Protein AF-A0A944V2C2-F1 (afdb_monomer_lite)

Structure (mmCIF, N/CA/C/O backbone):
data_AF-A0A944V2C2-F1
#
_entry.id   AF-A0A944V2C2-F1
#
loop_
_atom_site.group_PDB
_atom_site.id
_atom_site.type_symbol
_atom_site.label_atom_id
_atom_site.label_alt_id
_atom_site.label_comp_id
_atom_site.label_asym_id
_atom_site.label_entity_id
_atom_site.label_seq_id
_atom_site.pdbx_PDB_ins_code
_atom_site.Cartn_x
_atom_site.Cartn_y
_atom_site.Cartn_z
_atom_site.occupancy
_atom_site.B_iso_or_equiv
_atom_site.auth_seq_id
_atom_site.auth_comp_id
_atom_site.auth_asym_id
_atom_site.auth_atom_id
_atom_site.pdbx_PDB_model_num
ATOM 1 N N . GLY A 1 1 ? 1.938 9.849 -9.630 1.00 78.12 1 GLY A N 1
ATOM 2 C CA . GLY A 1 1 ? 2.848 9.433 -8.548 1.00 78.12 1 GLY A CA 1
ATOM 3 C C . GLY A 1 1 ? 3.472 10.679 -7.977 1.00 78.12 1 GLY A C 1
ATOM 4 O O . GLY A 1 1 ? 3.618 11.640 -8.722 1.00 78.12 1 GLY A O 1
ATOM 5 N N . ASP A 1 2 ? 3.796 10.676 -6.694 1.00 79.25 2 ASP A N 1
ATOM 6 C CA . ASP A 1 2 ? 4.456 11.793 -6.013 1.00 79.25 2 ASP A CA 1
ATOM 7 C C . ASP A 1 2 ? 5.978 11.556 -5.956 1.00 79.25 2 ASP A C 1
ATOM 9 O O . ASP A 1 2 ? 6.401 10.411 -5.784 1.00 79.25 2 ASP A O 1
ATOM 13 N N . PRO A 1 3 ? 6.829 12.585 -6.099 1.00 75.31 3 PRO A N 1
ATOM 14 C CA . PRO A 1 3 ? 8.281 12.406 -6.096 1.00 75.31 3 PRO A CA 1
ATOM 15 C C . PRO A 1 3 ? 8.886 11.993 -4.740 1.00 75.31 3 PRO A C 1
ATOM 17 O O . PRO A 1 3 ? 10.054 11.595 -4.706 1.00 75.31 3 PRO A O 1
ATOM 20 N N . VAL A 1 4 ? 8.155 12.080 -3.620 1.00 79.81 4 VAL A N 1
ATOM 21 C CA . VAL A 1 4 ? 8.724 11.898 -2.272 1.00 79.81 4 VAL A CA 1
ATOM 22 C C . VAL A 1 4 ? 8.067 10.758 -1.498 1.00 79.81 4 VAL A C 1
ATOM 24 O O . VAL A 1 4 ? 8.715 9.728 -1.299 1.00 79.81 4 VAL A O 1
ATOM 27 N N . PHE A 1 5 ? 6.821 10.927 -1.044 1.00 83.31 5 PHE A N 1
ATOM 28 C CA . PHE A 1 5 ? 6.187 9.995 -0.094 1.00 83.31 5 PHE A CA 1
ATOM 29 C C . PHE A 1 5 ? 5.203 9.025 -0.747 1.00 83.31 5 PHE A C 1
ATOM 31 O O . PHE A 1 5 ? 5.065 7.899 -0.281 1.00 83.31 5 PHE A O 1
ATOM 38 N N . GLU A 1 6 ? 4.599 9.420 -1.866 1.00 88.94 6 GLU A N 1
ATOM 39 C CA . GLU A 1 6 ? 3.584 8.637 -2.583 1.00 88.94 6 GLU A CA 1
ATOM 40 C C . GLU A 1 6 ? 4.0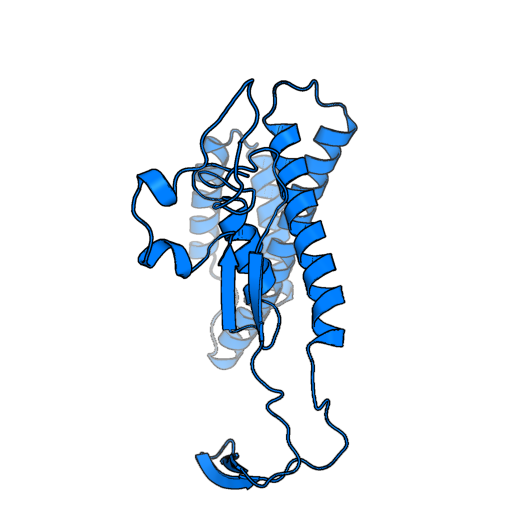79 8.246 -3.987 1.00 88.94 6 GLU A C 1
ATOM 42 O O . GLU A 1 6 ? 3.376 8.367 -5.001 1.00 88.94 6 GLU A O 1
ATOM 47 N N . LYS A 1 7 ? 5.339 7.790 -4.049 1.00 95.00 7 LYS A N 1
ATOM 48 C CA . LYS A 1 7 ? 5.960 7.290 -5.281 1.00 95.00 7 LYS A CA 1
ATOM 49 C C . LYS A 1 7 ? 5.147 6.133 -5.855 1.00 95.00 7 LYS A C 1
ATOM 51 O O . LYS A 1 7 ? 4.697 5.244 -5.130 1.00 95.00 7 LYS A O 1
ATOM 56 N N . LEU A 1 8 ? 4.951 6.139 -7.172 1.00 96.38 8 LEU A N 1
ATOM 57 C CA . LEU A 1 8 ? 4.074 5.184 -7.847 1.00 96.38 8 LEU A CA 1
ATOM 58 C C . LEU A 1 8 ? 4.551 3.733 -7.679 1.00 96.38 8 LEU A C 1
ATOM 60 O O . LEU A 1 8 ? 3.760 2.860 -7.333 1.00 96.38 8 LEU A O 1
ATOM 64 N N . ASP A 1 9 ? 5.838 3.484 -7.890 1.00 96.44 9 ASP A N 1
ATOM 65 C CA . ASP A 1 9 ? 6.495 2.194 -7.667 1.00 96.44 9 ASP A CA 1
ATOM 66 C C . ASP A 1 9 ? 6.426 1.755 -6.196 1.00 96.44 9 ASP A C 1
ATOM 68 O O . ASP A 1 9 ? 6.116 0.598 -5.918 1.00 96.44 9 ASP A O 1
ATOM 72 N N . ALA A 1 10 ? 6.601 2.668 -5.237 1.00 96.75 10 ALA A N 1
ATOM 73 C CA . ALA A 1 10 ? 6.436 2.361 -3.815 1.00 96.75 10 ALA A CA 1
ATOM 74 C C . ALA A 1 10 ? 5.001 1.916 -3.478 1.00 96.75 10 ALA A C 1
ATOM 76 O O . ALA A 1 10 ? 4.799 0.915 -2.783 1.00 96.75 10 ALA A O 1
ATOM 77 N N . ASN A 1 11 ? 3.995 2.607 -4.014 1.00 97.25 11 ASN A N 1
ATOM 78 C CA . ASN A 1 11 ? 2.591 2.266 -3.798 1.00 97.25 11 ASN A CA 1
ATOM 79 C C . ASN A 1 11 ? 2.180 0.969 -4.501 1.00 97.25 11 ASN A C 1
ATOM 81 O O . ASN A 1 11 ? 1.489 0.136 -3.905 1.00 97.25 11 ASN A O 1
ATOM 85 N N . LEU A 1 12 ? 2.672 0.731 -5.720 1.00 97.88 12 LEU A N 1
ATOM 86 C CA . LEU A 1 12 ? 2.521 -0.552 -6.408 1.00 97.88 12 LEU A CA 1
ATOM 87 C C . LEU A 1 12 ? 3.188 -1.683 -5.613 1.00 97.88 12 LEU A C 1
ATOM 89 O O . LEU A 1 12 ? 2.580 -2.737 -5.418 1.00 97.88 12 LEU A O 1
ATOM 93 N N . ALA A 1 13 ? 4.393 -1.460 -5.086 1.00 97.81 13 ALA A N 1
ATOM 94 C CA . ALA A 1 13 ? 5.109 -2.435 -4.272 1.00 97.81 13 ALA A CA 1
ATOM 95 C C . ALA A 1 13 ? 4.344 -2.780 -2.996 1.00 97.81 13 ALA A C 1
ATOM 97 O O . ALA A 1 13 ? 4.135 -3.960 -2.715 1.00 97.81 13 ALA A O 1
ATOM 98 N N . LYS A 1 14 ? 3.864 -1.774 -2.260 1.00 97.62 14 LYS A N 1
ATOM 99 C CA . LYS A 1 14 ? 3.020 -1.954 -1.071 1.00 97.62 14 LYS A CA 1
ATOM 100 C C . LYS A 1 14 ? 1.782 -2.787 -1.394 1.00 97.62 14 LYS A C 1
ATOM 102 O O . LYS A 1 14 ? 1.504 -3.765 -0.699 1.00 97.62 14 LYS A O 1
ATOM 107 N N . ALA A 1 15 ? 1.065 -2.431 -2.458 1.00 97.94 15 ALA A N 1
ATOM 108 C CA . ALA A 1 15 ? -0.148 -3.123 -2.869 1.00 97.94 15 ALA A CA 1
ATOM 109 C C . ALA A 1 15 ? 0.124 -4.594 -3.220 1.00 97.94 15 ALA A C 1
ATOM 111 O O . ALA A 1 15 ? -0.571 -5.484 -2.732 1.00 97.94 15 ALA A O 1
ATOM 112 N N . ILE A 1 16 ? 1.172 -4.873 -3.994 1.00 98.31 16 ILE A N 1
ATOM 113 C CA . ILE A 1 16 ? 1.516 -6.232 -4.422 1.00 98.31 16 ILE A CA 1
ATOM 114 C C . ILE A 1 16 ? 2.098 -7.072 -3.279 1.00 98.31 16 ILE A C 1
ATOM 116 O O . ILE A 1 16 ? 1.669 -8.207 -3.089 1.00 98.31 16 ILE A O 1
ATOM 120 N N . ILE A 1 17 ? 3.019 -6.529 -2.477 1.00 97.88 17 ILE A N 1
ATOM 121 C CA . ILE A 1 17 ? 3.611 -7.234 -1.325 1.00 97.88 17 ILE A CA 1
ATOM 122 C C . ILE A 1 17 ? 2.552 -7.558 -0.265 1.00 97.88 17 ILE A C 1
ATOM 124 O O . ILE A 1 17 ? 2.673 -8.570 0.425 1.00 97.88 17 ILE A O 1
ATOM 128 N N . SER A 1 18 ? 1.502 -6.741 -0.140 1.00 97.69 18 SER A N 1
ATOM 129 C CA . SER A 1 18 ? 0.407 -7.014 0.798 1.00 97.69 18 SER A CA 1
ATOM 130 C C . SER A 1 18 ? -0.423 -8.256 0.443 1.00 97.69 18 SER A C 1
ATOM 132 O O . SER A 1 18 ? -1.120 -8.795 1.306 1.00 97.69 18 SER A O 1
ATOM 134 N N . ILE A 1 19 ? -0.344 -8.747 -0.800 1.00 97.38 19 ILE A N 1
ATOM 135 C CA . ILE A 1 19 ? -1.042 -9.963 -1.218 1.00 97.38 19 ILE A CA 1
ATOM 136 C C . ILE A 1 19 ? -0.413 -11.165 -0.512 1.00 97.38 19 ILE A C 1
ATOM 138 O O . ILE A 1 19 ? 0.800 -11.385 -0.545 1.00 97.38 19 ILE A O 1
ATOM 142 N N . GLY A 1 20 ? -1.261 -11.991 0.104 1.00 94.19 20 GLY A N 1
ATOM 143 C CA . GLY A 1 20 ? -0.826 -13.216 0.763 1.00 94.19 20 GLY A CA 1
ATOM 144 C C . GLY A 1 20 ? 0.076 -14.066 -0.141 1.00 94.19 20 GLY A C 1
ATOM 145 O O . GLY A 1 20 ? -0.193 -14.239 -1.325 1.00 94.19 20 GLY A O 1
ATOM 146 N N . ALA A 1 21 ? 1.142 -14.613 0.446 1.00 95.12 21 ALA A N 1
ATOM 147 C CA . ALA A 1 21 ? 2.183 -15.398 -0.224 1.00 95.12 21 ALA A CA 1
ATOM 148 C C . ALA A 1 21 ? 3.155 -14.632 -1.145 1.00 95.12 21 ALA A C 1
ATOM 150 O O . ALA A 1 21 ? 4.165 -15.226 -1.527 1.00 95.12 21 ALA A O 1
ATOM 151 N N . VAL A 1 22 ? 2.956 -13.343 -1.436 1.00 97.94 22 VAL A N 1
ATOM 152 C CA . VAL A 1 22 ? 3.981 -12.539 -2.125 1.00 97.94 22 VAL A CA 1
ATOM 153 C C . VAL A 1 22 ? 5.161 -12.273 -1.184 1.00 97.94 22 VAL A C 1
ATOM 155 O O . VAL A 1 22 ? 4.980 -12.014 0.007 1.00 97.94 22 VAL A O 1
ATOM 158 N N . LYS A 1 23 ? 6.390 -12.401 -1.695 1.00 97.56 23 LYS A N 1
ATOM 159 C CA . LYS A 1 23 ? 7.640 -12.276 -0.921 1.00 97.56 23 LYS A CA 1
ATOM 160 C C . LYS A 1 23 ? 8.634 -11.258 -1.479 1.00 97.56 23 LYS A C 1
ATOM 162 O O . LYS A 1 23 ? 9.597 -10.957 -0.784 1.00 97.56 23 LYS A O 1
ATOM 167 N N . GLY A 1 24 ? 8.401 -10.734 -2.676 1.00 97.75 24 GLY A N 1
ATOM 168 C CA . GLY A 1 24 ? 9.256 -9.727 -3.297 1.00 97.75 24 GLY A CA 1
ATOM 169 C C . GLY A 1 24 ? 8.619 -9.156 -4.556 1.00 97.75 24 GLY A C 1
ATOM 170 O O . GLY A 1 24 ? 7.697 -9.761 -5.107 1.00 97.75 24 GLY A O 1
ATOM 171 N N . ILE A 1 25 ? 9.114 -8.001 -4.987 1.00 98.12 25 ILE A N 1
ATOM 172 C CA . ILE A 1 25 ? 8.726 -7.302 -6.214 1.00 98.12 25 ILE A CA 1
ATOM 173 C C . ILE A 1 25 ? 9.953 -6.590 -6.786 1.00 98.12 25 ILE A C 1
ATOM 175 O O . ILE A 1 25 ? 10.812 -6.144 -6.028 1.00 98.12 25 ILE A O 1
ATOM 179 N N . GLU A 1 26 ? 10.023 -6.496 -8.106 1.00 98.00 26 GLU A N 1
ATOM 180 C CA . GLU A 1 26 ? 11.060 -5.788 -8.848 1.00 98.00 26 GLU A CA 1
ATOM 181 C C . GLU A 1 26 ? 10.443 -5.025 -10.031 1.00 98.00 26 GLU A C 1
ATOM 183 O O . GLU A 1 26 ? 9.487 -5.516 -10.630 1.00 98.00 26 GLU A O 1
ATOM 188 N N . PHE A 1 27 ? 10.973 -3.848 -10.372 1.00 98.00 27 PHE A N 1
ATOM 189 C CA . PHE A 1 27 ? 10.474 -2.989 -11.458 1.00 98.00 27 PHE A CA 1
ATOM 190 C C . PHE A 1 27 ? 11.477 -2.942 -12.611 1.00 98.00 27 PHE A C 1
ATOM 192 O O . PHE A 1 27 ? 12.673 -2.804 -12.367 1.00 98.00 27 PHE A O 1
ATOM 199 N N . GLY A 1 28 ? 10.994 -3.058 -13.849 1.00 97.38 28 GLY A N 1
ATOM 200 C CA . GLY A 1 28 ? 11.822 -3.058 -15.055 1.00 97.38 28 GLY A CA 1
ATOM 201 C C . GLY A 1 28 ? 12.909 -4.141 -15.034 1.00 97.38 28 GLY A C 1
ATOM 202 O O . GLY A 1 28 ? 12.598 -5.333 -14.919 1.00 97.38 28 GLY A O 1
ATOM 203 N N . GLU A 1 29 ? 14.177 -3.729 -15.130 1.00 97.44 29 GLU A N 1
ATOM 204 C CA . GLU A 1 29 ? 15.358 -4.597 -14.964 1.00 97.44 29 GLU A CA 1
ATOM 205 C C . GLU A 1 29 ? 15.454 -5.196 -13.556 1.00 97.44 29 GLU A C 1
ATOM 207 O O . GLU A 1 29 ? 16.024 -6.270 -13.364 1.00 97.44 29 GLU A O 1
ATOM 212 N N . GLY A 1 30 ? 14.856 -4.549 -12.558 1.00 97.00 30 GLY A N 1
ATOM 213 C CA . GLY A 1 30 ? 14.720 -5.114 -11.228 1.00 97.00 30 GLY A CA 1
ATOM 214 C C . GLY A 1 30 ? 16.064 -5.335 -10.547 1.00 97.00 30 GLY A C 1
ATOM 215 O O . GLY A 1 30 ? 16.893 -4.430 -10.472 1.00 97.00 30 GLY A O 1
ATOM 216 N N . PHE A 1 31 ? 16.299 -6.551 -10.053 1.00 97.31 31 PHE A N 1
ATOM 217 C CA . PHE A 1 31 ? 17.591 -6.891 -9.446 1.00 97.31 31 PHE A CA 1
ATOM 218 C C . PHE A 1 31 ? 18.753 -6.902 -10.454 1.00 97.31 31 PHE A C 1
ATOM 220 O O . PHE A 1 31 ? 19.903 -6.791 -10.034 1.00 97.31 31 PHE A O 1
ATOM 227 N N . ASN A 1 32 ? 18.479 -6.969 -11.763 1.00 97.50 32 ASN A N 1
ATOM 228 C CA . ASN A 1 32 ? 19.511 -6.948 -12.802 1.00 97.50 32 ASN A CA 1
ATOM 229 C C . ASN A 1 32 ? 20.244 -5.598 -12.886 1.00 97.50 32 ASN A C 1
ATOM 231 O O . ASN A 1 32 ? 21.382 -5.554 -13.341 1.00 97.50 32 ASN A O 1
ATOM 235 N N . PHE A 1 33 ? 19.661 -4.505 -12.372 1.00 97.12 33 PHE A N 1
ATOM 236 C CA . PHE A 1 33 ? 20.350 -3.211 -12.284 1.00 97.12 33 PHE A CA 1
ATOM 237 C C . PHE A 1 33 ? 21.683 -3.277 -11.524 1.00 97.12 33 PHE A C 1
ATOM 239 O O . PHE A 1 33 ? 22.565 -2.467 -11.794 1.00 97.12 33 PHE A O 1
ATOM 246 N N . ALA A 1 34 ? 21.848 -4.231 -10.598 1.00 97.19 34 ALA A N 1
ATOM 247 C CA . ALA A 1 34 ? 23.092 -4.412 -9.848 1.00 97.19 34 ALA A CA 1
ATOM 248 C C . ALA A 1 34 ? 24.284 -4.827 -10.731 1.00 97.19 34 ALA A C 1
ATOM 250 O O . ALA A 1 34 ? 25.429 -4.605 -10.344 1.00 97.19 34 ALA A O 1
ATOM 251 N N . GLU A 1 35 ? 24.017 -5.398 -11.907 1.00 97.44 35 GLU A N 1
ATOM 252 C CA . GLU A 1 35 ? 25.031 -5.891 -12.844 1.00 97.44 35 GLU A CA 1
ATOM 253 C C . GLU A 1 35 ? 25.328 -4.893 -13.980 1.00 97.44 35 GLU A C 1
ATOM 255 O O . GLU A 1 35 ? 26.247 -5.108 -14.771 1.00 97.44 35 GLU A O 1
ATOM 260 N N . LEU A 1 36 ? 24.567 -3.795 -14.079 1.00 96.75 36 LEU A N 1
ATOM 261 C CA . LEU A 1 36 ? 24.654 -2.835 -15.182 1.00 96.75 36 LEU A CA 1
ATOM 262 C C . LEU A 1 36 ? 25.526 -1.626 -14.836 1.00 96.75 36 LEU A C 1
ATOM 264 O O . LEU A 1 36 ? 25.506 -1.094 -13.723 1.00 96.75 36 LEU A O 1
ATOM 268 N N . LYS A 1 37 ? 26.248 -1.110 -15.832 1.00 97.44 37 LYS A N 1
ATOM 269 C CA . LYS A 1 37 ? 26.879 0.214 -15.749 1.00 97.44 37 LYS A CA 1
ATOM 270 C C . LYS A 1 37 ? 25.844 1.309 -15.989 1.00 97.44 37 LYS A C 1
ATOM 272 O O . LYS A 1 37 ? 24.839 1.101 -16.659 1.00 97.44 37 LYS A O 1
ATOM 277 N N . GLY A 1 38 ? 26.124 2.528 -15.526 1.00 95.12 38 GLY A N 1
ATOM 278 C CA . GLY A 1 38 ? 25.196 3.656 -15.689 1.00 95.12 38 GLY A CA 1
ATOM 279 C C . GLY A 1 38 ? 24.786 3.930 -17.144 1.00 95.12 38 GLY A C 1
ATOM 280 O O . GLY A 1 38 ? 23.628 4.213 -17.413 1.00 95.12 38 GLY A O 1
ATOM 281 N N . ASN A 1 39 ? 25.697 3.782 -18.111 1.00 94.06 39 ASN A N 1
ATOM 282 C CA . ASN A 1 39 ? 25.377 3.955 -19.533 1.00 94.06 39 ASN A CA 1
ATOM 283 C C . ASN A 1 39 ? 24.506 2.828 -20.117 1.00 94.06 39 ASN A C 1
ATOM 285 O O . ASN A 1 39 ? 23.898 3.038 -21.161 1.00 94.06 39 ASN A O 1
ATOM 289 N N . GLU A 1 40 ? 24.482 1.660 -19.476 1.00 95.44 40 GLU A N 1
ATOM 290 C CA . GLU A 1 40 ? 23.666 0.498 -19.851 1.00 95.44 40 GLU A CA 1
ATOM 291 C C . GLU A 1 40 ? 22.303 0.526 -19.140 1.00 95.44 40 GLU A C 1
ATOM 293 O O . GLU A 1 40 ? 21.320 0.051 -19.690 1.00 95.44 40 GLU A O 1
ATOM 298 N N . ALA A 1 41 ? 22.236 1.105 -17.937 1.00 95.44 41 ALA A N 1
ATOM 299 C CA . ALA A 1 41 ? 21.021 1.210 -17.129 1.00 95.44 41 ALA A CA 1
ATOM 300 C C . ALA A 1 41 ? 20.132 2.418 -17.484 1.00 95.44 41 ALA A C 1
ATOM 302 O O . ALA A 1 41 ? 18.932 2.408 -17.206 1.00 95.44 41 ALA A O 1
ATOM 303 N N . ASN A 1 42 ? 20.713 3.486 -18.037 1.00 95.50 42 ASN A N 1
ATOM 304 C CA . ASN A 1 42 ? 19.989 4.723 -18.317 1.00 95.50 42 ASN A CA 1
ATOM 305 C C . ASN A 1 42 ? 19.002 4.557 -19.478 1.00 95.50 42 ASN A C 1
ATOM 307 O O . ASN A 1 42 ? 19.406 4.259 -20.601 1.00 95.50 42 ASN A O 1
ATOM 311 N N . ASP A 1 43 ? 17.737 4.901 -19.238 1.00 95.56 43 ASP A N 1
ATOM 312 C CA . ASP A 1 43 ? 16.754 5.046 -20.309 1.00 95.56 43 ASP A CA 1
ATOM 313 C C . ASP A 1 43 ? 16.992 6.355 -21.075 1.00 95.56 43 ASP A C 1
ATOM 315 O O . ASP A 1 43 ? 16.612 7.443 -20.636 1.00 95.56 43 ASP A O 1
ATOM 319 N N . GLN A 1 44 ? 17.675 6.255 -22.217 1.00 94.25 44 GLN A N 1
ATOM 320 C CA . GLN A 1 44 ? 17.949 7.392 -23.101 1.00 94.25 44 GLN A CA 1
ATOM 321 C C . GLN A 1 44 ? 16.678 7.858 -23.821 1.00 94.25 44 GLN A C 1
ATOM 323 O O . GLN A 1 44 ? 15.745 7.079 -24.005 1.00 94.25 44 GLN A O 1
ATOM 328 N N . MET A 1 45 ? 16.649 9.119 -24.263 1.00 94.69 45 MET A N 1
ATOM 329 C CA . MET A 1 45 ? 15.480 9.721 -24.914 1.00 94.69 45 MET A CA 1
ATOM 330 C C . MET A 1 45 ? 15.791 10.229 -26.326 1.00 94.69 45 MET A C 1
ATOM 332 O O . MET A 1 45 ? 16.887 10.725 -26.588 1.00 94.69 45 MET A O 1
ATOM 336 N N . ASN A 1 46 ? 14.801 10.168 -27.217 1.00 92.75 46 ASN A N 1
ATOM 337 C CA . ASN A 1 46 ? 14.798 10.814 -28.528 1.00 92.75 46 ASN A CA 1
ATOM 338 C C . ASN A 1 46 ? 13.402 11.391 -28.811 1.00 92.75 46 ASN A C 1
ATOM 340 O O . ASN A 1 46 ? 12.409 10.717 -28.576 1.00 92.75 46 ASN A O 1
ATOM 344 N N . ASN A 1 47 ? 13.316 12.621 -29.328 1.00 88.38 47 ASN A N 1
ATOM 345 C CA . ASN A 1 47 ? 12.047 13.279 -29.678 1.00 88.38 47 ASN A CA 1
ATOM 346 C C . ASN A 1 47 ? 10.969 13.230 -28.571 1.00 88.38 47 ASN A C 1
ATOM 348 O O . ASN A 1 47 ? 9.792 13.068 -28.868 1.00 88.38 47 ASN A O 1
ATOM 352 N N . ASN A 1 48 ? 11.375 13.417 -27.309 1.00 82.31 48 ASN A N 1
ATOM 353 C CA . ASN A 1 48 ? 10.546 13.325 -26.092 1.00 82.31 48 ASN A CA 1
ATOM 354 C C . ASN A 1 48 ? 10.063 11.921 -25.689 1.00 82.31 48 ASN A C 1
ATOM 356 O O . ASN A 1 48 ? 9.403 11.810 -24.659 1.00 82.31 48 ASN A O 1
ATOM 360 N N . ASP A 1 49 ? 10.459 10.869 -26.403 1.00 87.50 49 ASP A N 1
ATOM 361 C CA . ASP A 1 49 ? 10.164 9.484 -26.036 1.00 87.50 49 ASP A CA 1
ATOM 362 C C . ASP A 1 49 ? 11.407 8.786 -25.482 1.00 87.50 49 ASP A C 1
ATOM 364 O O . ASP A 1 49 ? 12.541 9.082 -25.870 1.00 87.50 49 ASP A O 1
ATOM 368 N N . PHE A 1 50 ? 11.203 7.830 -24.578 1.00 93.62 50 PHE A N 1
ATOM 369 C CA . PHE A 1 50 ? 12.274 6.947 -24.127 1.00 93.62 50 PHE A CA 1
ATOM 370 C C . PHE A 1 50 ? 12.563 5.875 -25.186 1.00 93.62 50 PHE A C 1
ATOM 372 O O . PHE A 1 50 ? 11.656 5.280 -25.762 1.00 93.62 50 PHE A O 1
ATOM 379 N N . ILE A 1 51 ? 13.845 5.609 -25.424 1.00 95.25 51 ILE A N 1
ATOM 380 C CA . ILE A 1 51 ? 14.324 4.588 -26.366 1.00 95.25 51 ILE A CA 1
ATOM 381 C C . ILE A 1 51 ? 14.187 3.186 -25.752 1.00 95.25 51 ILE A C 1
ATOM 383 O O . ILE A 1 51 ? 13.932 2.212 -26.459 1.00 95.25 51 ILE A O 1
ATOM 387 N N . THR A 1 52 ? 14.350 3.086 -24.433 1.00 96.38 52 THR A N 1
ATOM 388 C CA . THR A 1 52 ? 14.288 1.847 -23.648 1.00 96.38 52 THR A CA 1
ATOM 389 C C . THR A 1 52 ? 13.363 2.016 -22.440 1.00 96.38 52 THR A C 1
ATOM 391 O O . THR A 1 52 ? 12.872 3.111 -22.161 1.00 96.38 52 THR A O 1
ATOM 394 N N . ASN A 1 53 ? 13.081 0.917 -21.736 1.00 96.88 53 ASN A N 1
ATOM 395 C CA . ASN A 1 53 ? 12.222 0.920 -20.552 1.00 96.88 53 ASN A CA 1
ATOM 396 C C . ASN A 1 53 ? 12.814 0.096 -19.396 1.00 96.88 53 ASN A C 1
ATOM 398 O O . ASN A 1 53 ? 12.124 -0.714 -18.771 1.00 96.88 53 ASN A O 1
ATOM 402 N N . HIS A 1 54 ? 14.102 0.284 -19.121 1.00 97.31 54 HIS A N 1
ATOM 403 C CA . HIS A 1 54 ? 14.823 -0.393 -18.048 1.00 97.31 54 HIS A CA 1
ATOM 404 C C . HIS A 1 54 ? 14.234 -0.078 -16.674 1.00 97.31 54 HIS A C 1
ATOM 406 O O . HIS A 1 54 ? 14.190 -0.955 -15.816 1.00 97.31 54 HIS A O 1
ATOM 412 N N . ASN A 1 55 ? 13.713 1.135 -16.463 1.00 96.62 55 ASN A N 1
ATOM 413 C CA . ASN A 1 55 ? 13.052 1.525 -15.212 1.00 96.62 55 ASN A CA 1
ATOM 414 C C . ASN A 1 55 ? 11.601 1.013 -15.094 1.00 96.62 55 ASN A C 1
ATOM 416 O O . ASN A 1 55 ? 10.950 1.215 -14.070 1.00 96.62 55 ASN A O 1
ATOM 420 N N . GLY A 1 56 ? 11.065 0.342 -16.120 1.00 97.25 56 GLY A N 1
ATOM 421 C CA . GLY A 1 56 ? 9.739 -0.276 -16.066 1.00 97.25 56 GLY A CA 1
ATOM 422 C C . GLY A 1 56 ? 8.585 0.719 -15.928 1.00 97.25 56 GLY A C 1
ATOM 423 O O . GLY A 1 56 ? 7.630 0.459 -15.195 1.00 97.25 56 GLY A O 1
ATOM 424 N N . GLY A 1 57 ? 8.673 1.854 -16.620 1.00 96.44 57 GLY A N 1
ATOM 425 C CA . GLY A 1 57 ? 7.608 2.850 -16.731 1.00 96.44 57 GLY A CA 1
ATOM 426 C C . GLY A 1 57 ? 7.531 3.850 -15.578 1.00 96.44 57 GLY A C 1
ATOM 427 O O . GLY A 1 57 ? 6.674 4.735 -15.599 1.00 96.44 57 GLY A O 1
ATOM 428 N N . VAL A 1 58 ? 8.407 3.738 -14.573 1.00 95.88 58 VAL A N 1
ATOM 429 C CA . VAL A 1 58 ? 8.461 4.648 -13.421 1.00 95.88 58 VAL A CA 1
ATOM 430 C C . VAL A 1 58 ? 9.869 5.202 -13.264 1.00 95.88 58 VAL A C 1
ATOM 432 O O . VAL A 1 58 ? 10.801 4.458 -12.996 1.00 95.88 58 VAL A O 1
ATOM 435 N N . LEU A 1 59 ? 10.027 6.521 -13.369 1.00 93.62 59 LEU A N 1
ATOM 436 C CA . LEU A 1 59 ? 11.301 7.204 -13.154 1.00 93.62 59 LEU A CA 1
ATOM 437 C C . LEU A 1 59 ? 11.139 8.234 -12.034 1.00 93.62 59 LEU A C 1
ATOM 439 O O . LEU A 1 59 ? 10.233 9.064 -12.063 1.00 93.62 59 LEU A O 1
ATOM 443 N N . GLY A 1 60 ? 11.988 8.156 -11.007 1.00 91.94 60 GLY A N 1
ATOM 444 C CA . GLY A 1 60 ? 11.904 9.056 -9.850 1.00 91.94 60 GLY A CA 1
ATOM 445 C C . GLY A 1 60 ? 10.593 8.947 -9.052 1.00 91.94 60 GLY A C 1
ATOM 446 O O . GLY A 1 60 ? 10.233 9.888 -8.352 1.00 91.94 60 GLY A O 1
ATOM 447 N N . GLY A 1 61 ? 9.873 7.823 -9.154 1.00 93.38 61 GLY A N 1
ATOM 448 C CA . GLY A 1 61 ? 8.568 7.622 -8.511 1.00 93.38 61 GLY A CA 1
ATOM 449 C C . GLY A 1 61 ? 7.367 8.153 -9.304 1.00 93.38 61 GLY A C 1
ATOM 450 O O . GLY A 1 61 ? 6.233 8.100 -8.818 1.00 93.38 61 GLY A O 1
ATOM 451 N N . ILE A 1 62 ? 7.583 8.634 -10.531 1.00 93.12 62 ILE A N 1
ATOM 452 C CA . ILE A 1 62 ? 6.544 9.174 -11.414 1.00 93.12 62 ILE A CA 1
ATOM 453 C C . ILE A 1 62 ? 6.462 8.314 -12.679 1.00 93.12 62 ILE A C 1
ATOM 455 O O . ILE A 1 62 ? 7.477 7.848 -13.190 1.00 93.12 62 ILE A O 1
ATOM 459 N N . SER A 1 63 ? 5.249 8.085 -13.185 1.00 94.38 63 SER A N 1
ATOM 460 C CA . SER A 1 63 ? 5.052 7.411 -14.471 1.00 94.38 63 SER A CA 1
ATOM 461 C C . SER A 1 63 ? 5.673 8.227 -15.604 1.00 94.38 63 SER A C 1
ATOM 463 O O . SER A 1 63 ? 5.372 9.415 -15.722 1.00 94.38 63 SER A O 1
ATOM 465 N N . ASN A 1 64 ? 6.487 7.600 -16.450 1.00 92.75 64 ASN A N 1
ATOM 466 C CA . ASN A 1 64 ? 7.248 8.294 -17.496 1.00 92.75 64 ASN A CA 1
ATOM 467 C C . ASN A 1 64 ? 6.631 8.179 -18.908 1.00 92.75 64 ASN A C 1
ATOM 469 O O . ASN A 1 64 ? 7.207 8.688 -19.862 1.00 92.75 64 ASN A O 1
ATOM 473 N N . GLY A 1 65 ? 5.470 7.525 -19.031 1.00 91.94 65 GLY A N 1
ATOM 474 C CA . GLY A 1 65 ? 4.749 7.325 -20.294 1.00 91.94 65 GLY A CA 1
ATOM 475 C C . GLY A 1 65 ? 4.971 5.957 -20.945 1.00 91.94 65 GLY A C 1
ATOM 476 O O . GLY A 1 65 ? 4.124 5.530 -21.725 1.00 91.94 65 GLY A O 1
ATOM 477 N N . ASN A 1 66 ? 6.036 5.236 -20.579 1.00 95.06 66 ASN A N 1
ATOM 478 C CA . ASN A 1 66 ? 6.241 3.855 -21.013 1.00 95.06 66 ASN A CA 1
ATOM 479 C C . ASN A 1 66 ? 5.322 2.876 -20.263 1.00 95.06 66 ASN A C 1
ATOM 481 O O . ASN A 1 66 ? 4.740 3.194 -19.221 1.00 95.06 66 ASN A O 1
ATOM 485 N N . ASP A 1 67 ? 5.268 1.637 -20.758 1.00 96.44 67 ASP A N 1
ATOM 486 C CA . ASP A 1 67 ? 4.595 0.534 -20.079 1.00 96.44 67 ASP A CA 1
ATOM 487 C C . ASP A 1 67 ? 5.113 0.345 -18.647 1.00 96.44 67 ASP A C 1
ATOM 489 O O . ASP A 1 67 ? 6.320 0.298 -18.394 1.00 96.44 67 ASP A O 1
ATOM 493 N N . LEU A 1 68 ? 4.185 0.161 -17.706 1.00 97.25 68 LEU A N 1
ATOM 494 C CA . LEU A 1 68 ? 4.517 -0.238 -16.343 1.00 97.25 68 LEU A CA 1
ATOM 495 C C . LEU A 1 68 ? 4.914 -1.716 -16.332 1.00 97.25 68 LEU A C 1
ATOM 497 O O . LEU A 1 68 ? 4.071 -2.597 -16.521 1.00 97.25 68 LEU A O 1
ATOM 501 N N . VAL A 1 69 ? 6.192 -1.989 -16.080 1.00 97.88 69 VAL A N 1
ATOM 502 C CA . VAL A 1 69 ? 6.757 -3.343 -16.094 1.00 97.88 69 VAL A CA 1
ATOM 503 C C . VAL A 1 69 ? 7.317 -3.667 -14.721 1.00 97.88 69 VAL A C 1
ATOM 505 O O . VAL A 1 69 ? 8.218 -2.997 -14.230 1.00 97.88 69 VAL A O 1
ATOM 508 N N . PHE A 1 70 ? 6.806 -4.726 -14.103 1.00 97.44 70 PHE A N 1
ATOM 509 C CA . PHE A 1 70 ? 7.339 -5.257 -12.853 1.00 97.44 70 PHE A CA 1
ATOM 510 C C . PHE A 1 70 ? 7.017 -6.743 -12.716 1.00 97.44 70 PHE A C 1
ATOM 512 O O . PHE A 1 70 ? 6.087 -7.266 -13.339 1.00 97.44 70 PHE A O 1
ATOM 519 N N . ARG A 1 71 ? 7.789 -7.434 -11.881 1.00 97.88 71 ARG A N 1
ATOM 520 C CA . ARG A 1 71 ? 7.614 -8.853 -11.553 1.00 97.88 71 ARG A CA 1
ATOM 521 C C . ARG A 1 71 ? 7.529 -9.005 -10.046 1.00 97.88 71 ARG A C 1
ATOM 523 O O . ARG A 1 71 ? 8.095 -8.214 -9.302 1.00 97.88 71 ARG A O 1
ATOM 530 N N . PHE A 1 72 ? 6.821 -10.025 -9.578 1.00 97.88 72 PHE A N 1
ATOM 531 C CA . PHE A 1 72 ? 6.730 -10.317 -8.151 1.00 97.88 72 PHE A CA 1
ATOM 532 C C . PHE A 1 72 ? 6.822 -11.812 -7.881 1.00 97.88 72 PHE A C 1
ATOM 534 O O . PHE A 1 72 ? 6.450 -12.648 -8.706 1.00 97.88 72 PHE A O 1
ATOM 541 N N . VAL A 1 73 ? 7.333 -12.140 -6.698 1.00 97.56 73 VAL A N 1
ATOM 542 C CA . VAL A 1 73 ? 7.647 -13.508 -6.289 1.00 97.56 73 VAL A CA 1
ATOM 543 C C . VAL A 1 73 ? 6.567 -14.014 -5.353 1.00 97.56 73 VAL A C 1
ATOM 545 O O . VAL A 1 73 ? 6.285 -13.396 -4.327 1.00 97.56 73 VAL A O 1
ATOM 548 N N . VAL A 1 74 ? 6.004 -15.174 -5.672 1.00 97.19 74 VAL A N 1
ATOM 549 C CA . VAL A 1 74 ? 5.011 -15.866 -4.849 1.00 97.19 74 VAL A CA 1
ATOM 550 C C . VAL A 1 74 ? 5.654 -17.112 -4.252 1.00 97.19 74 VAL A C 1
ATOM 552 O O . VAL A 1 74 ? 6.195 -17.942 -4.982 1.00 97.19 74 VAL A O 1
ATOM 555 N N . LYS A 1 75 ? 5.593 -17.273 -2.925 1.00 95.88 75 LYS A N 1
ATOM 556 C CA . LYS A 1 75 ? 6.065 -18.505 -2.278 1.00 95.88 75 LYS A CA 1
ATOM 557 C C . LYS A 1 75 ? 5.136 -19.690 -2.598 1.00 95.88 75 LYS A C 1
ATOM 559 O O . LYS A 1 75 ? 3.936 -19.482 -2.785 1.00 95.88 75 LYS A O 1
ATOM 564 N N . PRO A 1 76 ? 5.640 -20.934 -2.565 1.00 93.25 76 PRO A N 1
ATOM 565 C CA . PRO A 1 76 ? 4.799 -22.121 -2.700 1.00 93.25 76 PRO A CA 1
ATOM 566 C C . PRO A 1 76 ? 3.676 -22.188 -1.654 1.00 93.25 76 PRO A C 1
ATOM 568 O O . PRO A 1 76 ? 3.809 -21.658 -0.543 1.00 93.25 76 PRO A O 1
ATOM 571 N N . THR A 1 77 ? 2.583 -22.878 -1.994 1.00 92.12 77 THR A N 1
ATOM 572 C CA . THR A 1 77 ? 1.464 -23.129 -1.075 1.00 92.12 77 THR A CA 1
ATOM 573 C C . THR A 1 77 ? 1.973 -23.822 0.197 1.00 92.12 77 THR A C 1
ATOM 575 O O . THR A 1 77 ? 2.544 -24.906 0.095 1.00 92.12 77 THR A O 1
ATOM 578 N N . PRO A 1 78 ? 1.774 -23.248 1.401 1.00 89.62 78 PRO A N 1
ATOM 579 C CA . PRO A 1 78 ? 2.299 -23.843 2.637 1.00 89.62 78 PRO A CA 1
ATOM 580 C C . PRO A 1 78 ? 1.629 -25.172 3.023 1.00 89.62 78 PRO A C 1
ATOM 582 O O . PRO A 1 78 ? 2.270 -26.073 3.564 1.00 89.62 78 PRO A O 1
ATOM 585 N N . SER A 1 79 ? 0.324 -25.291 2.764 1.00 88.69 79 SER A N 1
ATOM 586 C CA . SER A 1 79 ? -0.457 -26.490 3.071 1.00 88.69 79 SER A CA 1
ATOM 587 C C . SER A 1 79 ? -0.268 -27.536 1.979 1.00 88.69 79 SER A C 1
ATOM 589 O O . SER A 1 79 ? -0.810 -27.411 0.883 1.00 88.69 79 SER A O 1
ATOM 591 N N . ILE A 1 80 ? 0.497 -28.576 2.300 1.00 90.00 80 ILE A N 1
ATOM 592 C CA . ILE A 1 80 ? 0.780 -29.714 1.424 1.00 90.00 80 ILE A CA 1
ATOM 593 C C . ILE A 1 80 ? 0.482 -31.024 2.153 1.00 90.00 80 ILE A C 1
ATOM 595 O O . ILE A 1 80 ? 0.577 -31.104 3.379 1.00 90.00 80 ILE A O 1
ATOM 599 N N . ASN A 1 81 ? 0.164 -32.073 1.392 1.00 90.38 81 ASN A N 1
ATOM 600 C CA . ASN A 1 81 ? -0.167 -33.404 1.916 1.00 90.38 81 ASN A CA 1
ATOM 601 C C . ASN A 1 81 ? 1.089 -34.221 2.302 1.00 90.38 81 ASN A C 1
ATOM 603 O O . ASN A 1 81 ? 1.187 -35.423 2.050 1.00 90.38 81 ASN A O 1
ATOM 607 N N . ILE A 1 82 ? 2.077 -33.548 2.890 1.00 91.31 82 ILE A N 1
ATOM 608 C CA . ILE A 1 82 ? 3.331 -34.113 3.391 1.00 91.31 82 ILE A CA 1
ATOM 609 C C . ILE A 1 82 ? 3.417 -33.755 4.873 1.00 91.31 82 ILE A C 1
ATOM 611 O O . ILE A 1 82 ? 3.068 -32.641 5.265 1.00 91.31 82 ILE A O 1
ATOM 615 N N . THR A 1 83 ? 3.842 -34.710 5.702 1.00 95.06 83 THR A N 1
ATOM 616 C CA . THR A 1 83 ? 4.024 -34.486 7.140 1.00 95.06 83 THR A CA 1
ATOM 617 C C . THR A 1 83 ? 5.100 -33.429 7.375 1.00 95.06 83 THR A C 1
ATOM 619 O O . THR A 1 83 ? 6.210 -33.541 6.859 1.00 95.06 83 THR A O 1
ATOM 622 N N . GLN A 1 84 ? 4.777 -32.418 8.175 1.00 95.12 84 GLN A N 1
ATOM 623 C CA . GLN A 1 84 ? 5.645 -31.299 8.524 1.00 95.12 84 GLN A CA 1
ATOM 624 C C . GLN A 1 84 ? 5.725 -31.149 10.045 1.00 95.12 84 GLN A C 1
ATOM 626 O O . GLN A 1 84 ? 4.773 -31.456 10.763 1.00 95.12 84 GLN A O 1
ATOM 631 N N . LYS A 1 85 ? 6.860 -30.658 10.547 1.00 96.25 85 LYS A N 1
ATOM 632 C CA . LYS A 1 85 ? 7.023 -30.329 11.968 1.00 96.25 85 LYS A CA 1
ATOM 633 C C . LYS A 1 85 ? 6.398 -28.968 12.261 1.00 96.25 85 LYS A C 1
ATOM 635 O O . LYS A 1 85 ? 6.586 -28.022 11.500 1.00 96.25 85 LYS A O 1
ATOM 640 N N . THR A 1 86 ? 5.673 -28.861 13.366 1.00 96.06 86 THR A N 1
ATOM 641 C CA . THR A 1 86 ? 5.121 -27.596 13.864 1.00 96.06 86 THR A CA 1
ATOM 642 C C . THR A 1 86 ? 4.951 -27.652 15.385 1.00 96.06 86 THR A C 1
ATOM 644 O O . THR A 1 86 ? 5.358 -28.625 16.021 1.00 96.06 86 THR A O 1
ATOM 647 N N . ILE A 1 87 ? 4.369 -26.612 15.978 1.00 96.81 87 ILE A N 1
ATOM 648 C CA . ILE A 1 87 ? 4.074 -26.539 17.410 1.00 96.81 87 ILE A CA 1
ATOM 649 C C . ILE A 1 87 ? 2.591 -26.261 17.653 1.00 96.81 87 ILE A C 1
ATOM 651 O O . ILE A 1 87 ? 1.932 -25.587 16.861 1.00 96.81 87 ILE A O 1
ATOM 655 N N . THR A 1 88 ? 2.061 -26.754 18.770 1.00 95.81 88 THR A N 1
ATOM 656 C CA . THR A 1 88 ? 0.732 -26.352 19.252 1.00 95.81 88 THR A CA 1
ATOM 657 C C . THR A 1 88 ? 0.782 -24.981 19.932 1.00 95.81 88 THR A C 1
ATOM 659 O O . THR A 1 88 ? 1.854 -24.468 20.259 1.00 95.81 88 THR A O 1
ATOM 662 N N . PHE A 1 89 ? -0.384 -24.403 20.240 1.00 95.94 89 PHE A N 1
ATOM 663 C CA . PHE A 1 89 ? -0.474 -23.174 21.041 1.00 95.94 89 PHE A CA 1
ATOM 664 C C . PHE A 1 89 ? 0.180 -23.298 22.431 1.00 95.94 89 PHE A C 1
ATOM 666 O O . PHE A 1 89 ? 0.657 -22.307 22.974 1.00 95.94 89 PHE A O 1
ATOM 673 N N . GLN A 1 90 ? 0.278 -24.511 22.989 1.00 97.25 90 GLN A N 1
ATOM 674 C CA . GLN A 1 90 ? 1.000 -24.800 24.238 1.00 97.25 90 GLN A CA 1
ATOM 675 C C . GLN A 1 90 ? 2.511 -25.022 24.030 1.00 97.25 90 GLN A C 1
ATOM 677 O O . GLN A 1 90 ? 3.176 -25.536 24.927 1.00 97.25 90 GLN A O 1
ATOM 682 N N . LYS A 1 91 ? 3.056 -24.666 22.857 1.00 96.00 91 LYS A N 1
ATOM 683 C CA . LYS A 1 91 ? 4.473 -24.814 22.478 1.00 96.00 91 LYS A CA 1
ATOM 684 C C . LYS A 1 91 ? 4.984 -26.261 22.485 1.00 96.00 91 LYS A C 1
ATOM 686 O O . LYS A 1 91 ? 6.176 -26.493 22.660 1.00 96.00 91 LYS A O 1
ATOM 691 N N . LYS A 1 92 ? 4.099 -27.242 22.28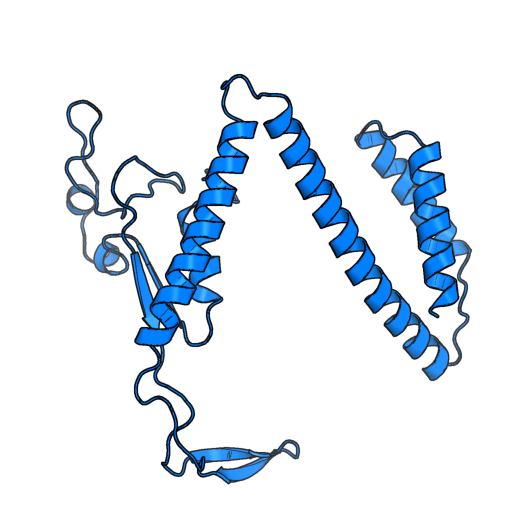9 1.00 97.31 92 LYS A N 1
ATOM 692 C CA . LYS A 1 92 ? 4.489 -28.654 22.167 1.00 97.31 92 LYS A CA 1
ATOM 693 C C . LYS A 1 92 ? 4.786 -28.991 20.710 1.00 97.31 92 LYS A C 1
ATOM 695 O O . LYS A 1 92 ? 3.957 -28.696 19.852 1.00 97.31 92 LYS A O 1
ATOM 700 N N . GLU A 1 93 ? 5.936 -29.608 20.445 1.00 97.75 93 GLU A N 1
ATOM 701 C CA . GLU A 1 93 ? 6.307 -30.086 19.109 1.00 97.75 93 GLU A CA 1
ATOM 702 C C . GLU A 1 93 ? 5.376 -31.209 18.645 1.00 97.75 93 GLU A C 1
ATOM 704 O O . GLU A 1 93 ? 5.094 -32.150 19.389 1.00 97.75 93 GLU A O 1
ATOM 709 N N . VAL A 1 94 ? 4.905 -31.115 17.402 1.00 97.06 94 VAL A N 1
ATOM 710 C CA . VAL A 1 94 ? 4.033 -32.113 16.779 1.00 97.06 94 VAL A CA 1
ATOM 711 C C . VAL A 1 94 ? 4.382 -32.300 15.304 1.00 97.06 94 VAL A C 1
ATOM 713 O O . VAL A 1 94 ? 4.776 -31.365 14.605 1.00 97.06 94 VAL A O 1
ATOM 716 N N . ASN A 1 95 ? 4.190 -33.522 14.810 1.00 96.06 95 ASN A N 1
ATOM 717 C CA . ASN A 1 95 ? 4.192 -33.808 13.379 1.00 96.06 95 ASN A CA 1
ATOM 718 C C . ASN A 1 95 ? 2.765 -33.633 12.850 1.00 96.06 95 ASN A C 1
ATOM 720 O O . ASN A 1 95 ? 1.863 -34.377 13.231 1.00 96.06 95 ASN A O 1
ATOM 724 N N . PHE A 1 96 ? 2.557 -32.649 11.982 1.00 93.25 96 PHE A N 1
ATOM 725 C CA . PHE A 1 96 ? 1.262 -32.316 11.403 1.00 93.25 96 PHE A CA 1
ATOM 726 C C . PHE A 1 96 ? 1.221 -32.677 9.919 1.00 93.25 96 PHE A C 1
ATOM 728 O O . PHE A 1 96 ? 2.144 -32.376 9.165 1.00 93.25 96 PHE A O 1
ATOM 735 N N . LYS A 1 97 ? 0.120 -33.286 9.482 1.00 92.38 97 LYS A N 1
ATOM 736 C CA . LYS A 1 97 ? -0.159 -33.549 8.071 1.00 92.38 97 LYS A CA 1
ATOM 737 C C . LYS A 1 97 ? -1.490 -32.903 7.712 1.00 92.38 97 LYS A C 1
ATOM 739 O O . LYS A 1 97 ? -2.518 -33.244 8.293 1.00 92.38 97 LYS A O 1
ATOM 744 N N . SER A 1 98 ? -1.460 -31.957 6.776 1.00 87.69 98 SER A N 1
ATOM 745 C CA . SER A 1 98 ? -2.671 -31.281 6.312 1.00 87.69 98 SER A CA 1
ATOM 746 C C . SER A 1 98 ? -3.482 -32.238 5.438 1.00 87.69 98 SER A C 1
ATOM 748 O O . SER A 1 98 ? -2.957 -32.789 4.470 1.00 87.69 98 SER A O 1
ATOM 750 N N . MET A 1 99 ? -4.738 -32.477 5.818 1.00 87.31 99 MET A N 1
ATOM 751 C CA . MET A 1 99 ? -5.657 -33.356 5.096 1.00 87.31 99 MET A CA 1
ATOM 752 C C . MET A 1 99 ? -6.577 -32.521 4.201 1.00 87.31 99 MET A C 1
ATOM 754 O O . MET A 1 99 ? -7.102 -31.500 4.639 1.00 87.31 99 MET A O 1
ATOM 758 N N . GLY A 1 100 ? -6.816 -32.981 2.971 1.00 83.50 100 GLY A N 1
ATOM 759 C CA . GLY A 1 100 ? -7.722 -32.333 2.018 1.00 83.50 100 GLY A CA 1
ATOM 760 C C . GLY A 1 100 ? -7.069 -32.016 0.673 1.00 83.50 100 GLY A C 1
ATOM 761 O O . GLY A 1 100 ? -5.940 -32.418 0.393 1.00 83.50 100 GLY A O 1
ATOM 762 N N . ARG A 1 101 ? -7.816 -31.318 -0.192 1.00 83.00 101 ARG A N 1
ATOM 763 C CA . ARG A 1 101 ? -7.299 -30.789 -1.461 1.00 83.00 101 ARG A CA 1
ATOM 764 C C . ARG A 1 101 ? -6.734 -29.395 -1.214 1.00 83.00 101 ARG A C 1
ATOM 766 O O . ARG A 1 101 ? -7.435 -28.533 -0.691 1.00 83.00 101 ARG A O 1
ATOM 773 N N . HIS A 1 102 ? -5.491 -29.185 -1.620 1.00 86.25 102 HIS A N 1
ATOM 774 C CA . HIS A 1 102 ? -4.827 -27.888 -1.570 1.00 86.25 102 HIS A CA 1
ATOM 775 C C . HIS A 1 102 ? -4.404 -27.489 -2.977 1.00 86.25 102 HIS A C 1
ATOM 777 O O . HIS A 1 102 ? -4.108 -28.352 -3.806 1.00 86.25 102 HIS A O 1
ATOM 783 N N . ASP A 1 103 ? -4.378 -26.186 -3.245 1.00 86.25 103 ASP A N 1
ATOM 784 C CA . ASP A 1 103 ? -3.866 -25.682 -4.513 1.00 86.25 103 ASP A CA 1
ATOM 785 C C . ASP A 1 103 ? -2.376 -26.042 -4.634 1.00 86.25 103 ASP A C 1
ATOM 787 O O . ASP A 1 103 ? -1.552 -25.622 -3.819 1.00 86.25 103 ASP A O 1
ATOM 791 N N . THR A 1 104 ? -2.011 -26.791 -5.675 1.00 86.38 104 THR A N 1
ATOM 792 C CA . THR A 1 104 ? -0.604 -27.085 -6.004 1.00 86.38 104 THR A CA 1
ATOM 793 C C . THR A 1 104 ? 0.129 -25.846 -6.518 1.00 86.38 104 THR A C 1
ATOM 795 O O . THR A 1 104 ? 1.344 -25.741 -6.379 1.00 86.38 104 THR A O 1
ATOM 798 N N . CYS A 1 105 ? -0.617 -24.893 -7.081 1.00 90.44 105 CYS A N 1
ATOM 799 C CA . CYS A 1 105 ? -0.125 -23.604 -7.538 1.00 90.44 105 CYS A CA 1
ATOM 800 C C . CYS A 1 105 ? -1.195 -22.528 -7.311 1.00 90.44 105 CYS A C 1
ATOM 802 O O . CYS A 1 105 ? -2.269 -22.570 -7.909 1.00 90.44 105 CYS A O 1
ATOM 804 N N . ILE A 1 106 ? -0.891 -21.547 -6.461 1.00 93.12 106 ILE A N 1
ATOM 805 C CA . ILE A 1 106 ? -1.790 -20.423 -6.135 1.00 93.12 106 ILE A CA 1
ATOM 806 C C . ILE A 1 106 ? -1.691 -19.256 -7.132 1.00 93.12 106 ILE A C 1
ATOM 808 O O . ILE A 1 106 ? -2.511 -18.340 -7.091 1.00 93.12 106 ILE A O 1
ATOM 812 N N . ILE A 1 107 ? -0.721 -19.291 -8.055 1.00 94.88 107 ILE A N 1
ATOM 813 C CA . ILE A 1 107 ? -0.447 -18.203 -9.008 1.00 94.88 107 ILE A CA 1
ATOM 814 C C . ILE A 1 107 ? -1.682 -17.833 -9.853 1.00 94.88 107 ILE A C 1
ATOM 816 O O . ILE A 1 107 ? -2.001 -16.643 -9.898 1.00 94.88 107 ILE A O 1
ATOM 820 N N . PRO A 1 108 ? -2.445 -18.776 -10.453 1.00 95.31 108 PRO A N 1
ATOM 821 C CA . PRO A 1 108 ? -3.614 -18.422 -11.264 1.00 95.31 108 PRO A CA 1
ATOM 822 C C . PRO A 1 108 ? -4.673 -17.618 -10.501 1.00 95.31 108 PRO A C 1
ATOM 824 O O . PRO A 1 108 ? -5.353 -16.782 -11.090 1.00 95.31 108 PRO A O 1
ATOM 827 N N . ARG A 1 109 ? -4.792 -17.837 -9.183 1.00 94.50 109 ARG A N 1
ATOM 828 C CA . ARG A 1 109 ? -5.716 -17.094 -8.313 1.00 94.50 109 ARG A CA 1
ATOM 829 C C . ARG A 1 109 ? -5.156 -15.745 -7.868 1.00 94.50 109 ARG A C 1
ATOM 831 O O . ARG A 1 109 ? -5.927 -14.819 -7.649 1.00 94.50 109 ARG A O 1
ATOM 838 N N . ILE A 1 110 ? -3.836 -15.618 -7.748 1.00 96.19 110 ILE A N 1
ATOM 839 C CA . ILE A 1 110 ? -3.181 -14.359 -7.366 1.00 96.19 110 ILE A CA 1
ATOM 840 C C . ILE A 1 110 ? -3.229 -13.335 -8.501 1.00 96.19 110 ILE A C 1
ATOM 842 O O . ILE A 1 110 ? -3.419 -12.155 -8.232 1.00 96.19 110 ILE A O 1
ATOM 846 N N . ILE A 1 111 ? -3.112 -13.761 -9.762 1.00 96.50 111 ILE A N 1
ATOM 847 C CA . ILE A 1 111 ? -3.122 -12.856 -10.926 1.00 96.50 111 ILE A CA 1
ATOM 848 C C . ILE A 1 111 ? -4.318 -11.881 -10.934 1.00 96.50 111 ILE A C 1
ATOM 850 O O . ILE A 1 111 ? -4.081 -10.677 -11.054 1.00 96.50 111 ILE A O 1
ATOM 854 N N . PRO A 1 112 ? -5.591 -12.318 -10.817 1.00 97.62 112 PRO A N 1
ATOM 855 C CA . PRO A 1 112 ? -6.717 -11.384 -10.803 1.00 97.62 112 PRO A CA 1
ATOM 856 C C . PRO A 1 112 ? -6.698 -10.444 -9.589 1.00 97.62 112 PRO A C 1
ATOM 858 O O . PRO A 1 112 ? -7.044 -9.273 -9.738 1.00 97.62 112 PRO A O 1
ATOM 861 N N . VAL A 1 113 ? -6.238 -10.913 -8.423 1.00 97.94 113 VAL A N 1
ATOM 862 C CA . VAL A 1 113 ? -6.083 -10.075 -7.220 1.00 97.94 113 VAL A CA 1
ATOM 863 C C . VAL A 1 113 ? -5.027 -8.998 -7.455 1.00 97.94 113 VAL A C 1
ATOM 865 O O . VAL A 1 113 ? -5.302 -7.821 -7.247 1.00 97.94 113 VAL A O 1
ATOM 868 N N . ALA A 1 114 ? -3.855 -9.372 -7.971 1.00 97.81 114 ALA A N 1
ATOM 869 C CA . ALA A 1 114 ? -2.795 -8.432 -8.319 1.00 97.81 114 ALA A CA 1
ATOM 870 C C . ALA A 1 114 ? -3.289 -7.381 -9.321 1.00 97.81 114 ALA A C 1
ATOM 872 O O . ALA A 1 114 ? -3.110 -6.189 -9.092 1.00 97.81 114 ALA A O 1
ATOM 873 N N . LYS A 1 115 ? -4.004 -7.794 -10.377 1.00 97.62 115 LYS A N 1
ATOM 874 C CA . LYS A 1 115 ? -4.612 -6.865 -11.346 1.00 97.62 115 LYS A CA 1
ATOM 875 C C . LYS A 1 115 ? -5.573 -5.871 -10.692 1.00 97.62 115 LYS A C 1
ATOM 877 O O . LYS A 1 115 ? -5.562 -4.702 -11.065 1.00 97.62 115 LYS A O 1
ATOM 882 N N . ALA A 1 116 ? -6.401 -6.312 -9.748 1.00 98.06 116 ALA A N 1
ATOM 883 C CA . ALA A 1 116 ? -7.304 -5.419 -9.026 1.00 98.06 116 ALA A CA 1
ATOM 884 C C . ALA A 1 116 ? -6.530 -4.416 -8.156 1.00 98.06 116 ALA A C 1
ATOM 886 O O . ALA A 1 116 ? -6.787 -3.219 -8.239 1.00 98.06 116 ALA A O 1
ATOM 887 N N . MET A 1 117 ? -5.534 -4.888 -7.403 1.00 98.06 117 MET A N 1
ATOM 888 C CA . MET A 1 117 ? -4.683 -4.042 -6.559 1.00 98.06 117 MET A CA 1
ATOM 889 C C . MET A 1 117 ? -3.951 -2.968 -7.376 1.00 98.06 117 MET A C 1
ATOM 891 O O . MET A 1 117 ? -3.933 -1.806 -6.985 1.00 98.06 117 MET A O 1
ATOM 895 N N . ILE A 1 118 ? -3.421 -3.328 -8.550 1.00 97.56 118 ILE A N 1
ATOM 896 C CA . ILE A 1 118 ? -2.773 -2.385 -9.476 1.00 97.56 118 ILE A CA 1
ATOM 897 C C . ILE A 1 118 ? -3.758 -1.310 -9.935 1.00 97.56 118 ILE A C 1
ATOM 899 O O . ILE A 1 118 ? -3.440 -0.126 -9.890 1.00 97.56 118 ILE A O 1
ATOM 903 N N . LYS A 1 119 ? -4.966 -1.705 -10.356 1.00 97.25 119 LYS A N 1
ATOM 904 C CA . LYS A 1 119 ? -5.994 -0.758 -10.809 1.00 97.25 119 LYS A CA 1
ATOM 905 C C . LYS A 1 119 ? -6.378 0.239 -9.721 1.00 97.25 119 LYS A C 1
ATOM 907 O O . LYS A 1 119 ? -6.548 1.409 -10.037 1.00 97.25 119 LYS A O 1
ATOM 912 N N . LEU A 1 120 ? -6.487 -0.212 -8.471 1.00 96.88 120 LEU A N 1
ATOM 913 C CA . LEU A 1 120 ? -6.784 0.665 -7.337 1.00 96.88 120 LEU A CA 1
ATOM 914 C C . LEU A 1 120 ? -5.667 1.689 -7.115 1.00 96.88 120 LEU A C 1
ATOM 916 O O . LEU A 1 120 ? -5.955 2.876 -7.020 1.00 96.88 120 LEU A O 1
ATOM 920 N N . VAL A 1 121 ? -4.402 1.256 -7.126 1.00 96.50 121 VAL A N 1
ATOM 921 C CA . VAL A 1 121 ? -3.251 2.169 -6.997 1.00 96.50 121 VAL A CA 1
ATOM 922 C C . VAL A 1 121 ? -3.219 3.196 -8.128 1.00 96.50 121 VAL A C 1
ATOM 924 O O . VAL A 1 121 ? -2.984 4.375 -7.884 1.00 96.50 121 VAL A O 1
ATOM 927 N N . LEU A 1 122 ? -3.466 2.772 -9.370 1.00 95.50 122 LEU A N 1
ATOM 928 C CA . LEU A 1 122 ? -3.474 3.686 -10.513 1.00 95.50 122 LEU A CA 1
ATOM 929 C C . LEU A 1 122 ? -4.645 4.670 -10.458 1.00 95.50 122 LEU A C 1
ATOM 931 O O . LEU A 1 122 ? -4.449 5.848 -10.744 1.00 95.50 122 LEU A O 1
ATOM 935 N N . ALA A 1 123 ? -5.839 4.213 -10.074 1.00 93.50 123 ALA A N 1
ATOM 936 C CA . ALA A 1 123 ? -7.000 5.082 -9.906 1.00 93.50 123 ALA A CA 1
ATOM 937 C C . ALA A 1 123 ? -6.739 6.160 -8.846 1.00 93.50 123 ALA A C 1
ATOM 939 O O . ALA A 1 123 ? -7.027 7.335 -9.079 1.00 93.50 123 ALA A O 1
ATOM 940 N N . ASP A 1 124 ? -6.129 5.779 -7.724 1.00 90.56 124 ASP A N 1
ATOM 941 C CA . ASP A 1 124 ? -5.767 6.711 -6.660 1.00 90.56 124 ASP A CA 1
ATOM 942 C C . ASP A 1 124 ? -4.701 7.718 -7.119 1.00 90.56 124 ASP A C 1
ATOM 944 O O . ASP A 1 124 ? -4.894 8.930 -7.031 1.00 90.56 124 ASP A O 1
ATOM 948 N N . ALA A 1 125 ? -3.624 7.234 -7.749 1.00 90.94 125 ALA A N 1
ATOM 949 C CA . ALA A 1 125 ? -2.563 8.087 -8.277 1.00 90.94 125 ALA A CA 1
ATOM 950 C C . ALA A 1 125 ?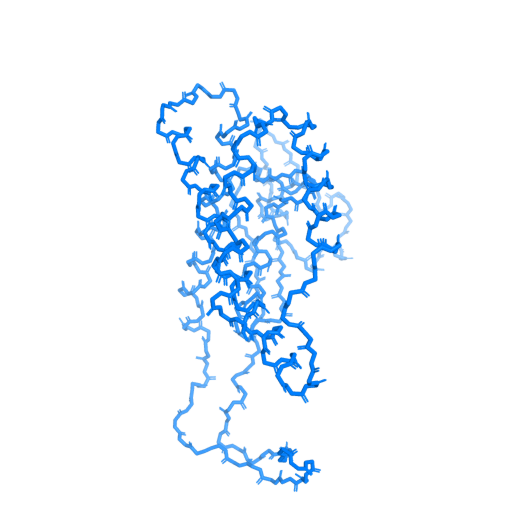 -3.068 9.096 -9.327 1.00 90.94 125 ALA A C 1
ATOM 952 O O . ALA A 1 125 ? -2.612 10.240 -9.341 1.00 90.94 125 ALA A O 1
ATOM 953 N N . ILE A 1 126 ? -3.999 8.691 -10.199 1.00 88.62 126 ILE A N 1
ATOM 954 C CA . ILE A 1 126 ? -4.638 9.581 -11.181 1.00 88.62 126 ILE A CA 1
ATOM 955 C C . ILE A 1 126 ? -5.518 10.613 -10.474 1.00 88.62 126 ILE A C 1
ATOM 957 O O . ILE A 1 126 ? -5.462 11.792 -10.816 1.00 88.62 126 ILE A O 1
ATOM 961 N N . SER A 1 127 ? -6.305 10.185 -9.486 1.00 83.62 127 SER A N 1
ATOM 962 C CA . SER A 1 127 ? -7.183 11.078 -8.724 1.00 83.62 127 SER A CA 1
ATOM 963 C C . SER A 1 127 ? -6.383 12.164 -8.003 1.00 83.62 127 SER A C 1
ATOM 965 O O . SER A 1 127 ? -6.707 13.342 -8.120 1.00 83.62 127 SER A O 1
ATOM 967 N N . HIS A 1 128 ? -5.286 11.794 -7.337 1.00 82.06 128 HIS A N 1
ATOM 968 C CA . HIS A 1 128 ? -4.377 12.762 -6.721 1.00 82.06 128 HIS A CA 1
ATOM 969 C C . HIS A 1 128 ? -3.746 13.703 -7.749 1.00 82.06 128 HIS A C 1
ATOM 971 O O . HIS A 1 128 ? -3.675 14.909 -7.519 1.00 82.06 128 HIS A O 1
ATOM 977 N N . GLN A 1 129 ? -3.329 13.185 -8.909 1.00 83.62 129 GLN A N 1
ATOM 978 C CA . GLN A 1 129 ? -2.723 14.026 -9.938 1.00 83.62 129 GLN A CA 1
ATOM 979 C C . GLN A 1 129 ? -3.703 15.068 -10.486 1.00 83.62 129 GLN A C 1
ATOM 981 O O . GLN A 1 129 ? -3.290 16.202 -10.727 1.00 83.62 129 GLN A O 1
ATOM 986 N N . LYS A 1 130 ? -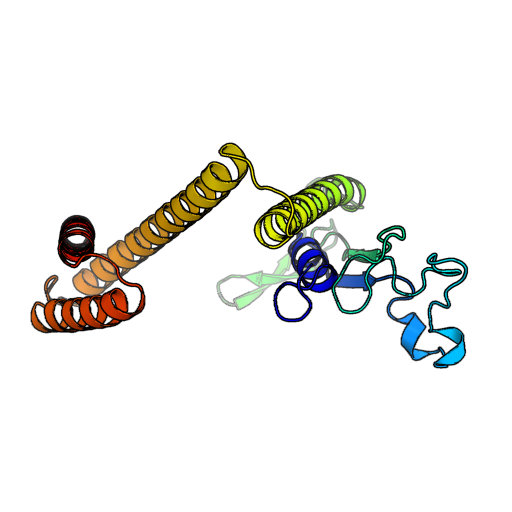4.983 14.712 -10.657 1.00 79.69 130 LYS A N 1
ATOM 987 C CA . LYS A 1 130 ? -6.019 15.662 -11.081 1.00 79.69 130 LYS A CA 1
ATOM 988 C C . LYS A 1 130 ? -6.093 16.855 -10.136 1.00 79.69 130 LYS A C 1
ATOM 990 O O . LYS A 1 130 ? -6.036 17.980 -10.617 1.00 79.69 130 LYS A O 1
ATOM 995 N N . LEU A 1 131 ? -6.125 16.609 -8.823 1.00 73.31 131 LEU A N 1
ATOM 996 C CA . LEU A 1 131 ? -6.245 17.653 -7.796 1.00 73.31 131 LEU A CA 1
ATOM 997 C C . LEU A 1 131 ? -5.097 18.674 -7.815 1.00 73.31 131 LEU A C 1
ATOM 999 O O . LEU A 1 131 ? -5.303 19.825 -7.443 1.00 73.31 131 LEU A O 1
ATOM 1003 N N . ILE A 1 132 ? -3.898 18.255 -8.230 1.00 77.00 132 ILE A N 1
ATOM 1004 C CA . ILE A 1 132 ? -2.681 19.085 -8.187 1.00 77.00 132 ILE A CA 1
ATOM 1005 C C . ILE A 1 132 ? -2.344 19.673 -9.565 1.00 77.00 132 ILE A C 1
ATOM 1007 O O . ILE A 1 132 ? -1.672 20.699 -9.671 1.00 77.00 132 ILE A O 1
ATOM 1011 N N . SER A 1 133 ? -2.782 19.034 -10.649 1.00 73.19 133 SER A N 1
ATOM 1012 C CA . SER A 1 133 ? -2.571 19.562 -11.993 1.00 73.19 133 SER A CA 1
ATOM 1013 C C . SER A 1 133 ? -3.384 20.844 -12.208 1.00 73.19 133 SER A C 1
ATOM 1015 O O . SER A 1 133 ? -4.536 20.920 -11.801 1.00 73.19 133 SER A O 1
ATOM 1017 N N . ASN A 1 134 ? -2.840 21.820 -12.946 1.00 63.78 134 ASN A N 1
ATOM 1018 C CA . ASN A 1 134 ? -3.581 23.005 -13.420 1.00 63.78 134 ASN A CA 1
ATOM 1019 C C . ASN A 1 134 ? -4.720 22.661 -14.415 1.00 63.78 134 ASN A C 1
ATOM 1021 O O . ASN A 1 134 ? -5.197 23.539 -15.141 1.00 63.78 134 ASN A O 1
ATOM 1025 N N . GLN A 1 135 ? -5.150 21.395 -14.504 1.00 67.19 135 GLN A N 1
ATOM 1026 C CA . GLN A 1 135 ? -6.423 21.080 -15.134 1.00 67.19 135 GLN A CA 1
ATOM 1027 C C . GLN A 1 135 ? -7.521 21.782 -14.350 1.00 67.19 135 GLN A C 1
ATOM 1029 O O . GLN A 1 135 ? -7.548 21.787 -13.122 1.00 67.19 135 GLN A O 1
ATOM 1034 N N . LYS A 1 136 ? -8.437 22.402 -15.087 1.00 73.12 136 LYS A N 1
ATOM 1035 C CA . LYS A 1 136 ? -9.618 22.998 -14.490 1.00 73.12 136 LYS A CA 1
ATOM 1036 C C . LYS A 1 136 ? -10.455 21.863 -13.899 1.00 73.12 136 LYS A C 1
ATOM 1038 O O . LYS A 1 136 ? -11.123 21.160 -14.653 1.00 73.12 136 LYS A O 1
ATOM 1043 N N . LEU A 1 137 ? -10.365 21.689 -12.583 1.00 76.56 137 LEU A N 1
ATOM 1044 C CA . LEU A 1 137 ? -11.210 20.772 -11.830 1.00 76.56 137 LEU A CA 1
ATOM 1045 C C . LEU A 1 137 ? -12.670 21.162 -12.041 1.00 76.56 137 LEU A C 1
ATOM 1047 O O . LEU A 1 137 ? -13.014 22.353 -12.066 1.00 76.56 137 LEU A O 1
ATOM 1051 N N . ASP A 1 138 ? -13.523 20.163 -12.215 1.00 83.56 138 ASP A N 1
ATOM 1052 C CA . ASP A 1 138 ? -14.959 20.368 -12.200 1.00 83.56 138 ASP A CA 1
ATOM 1053 C C . ASP A 1 138 ? -15.527 20.177 -10.782 1.00 83.56 138 ASP A C 1
ATOM 1055 O O . ASP A 1 138 ? -14.830 19.837 -9.825 1.00 83.56 138 ASP A O 1
ATOM 1059 N N . LEU A 1 139 ? -16.821 20.457 -10.619 1.00 84.19 139 LEU A N 1
ATOM 1060 C CA . LEU A 1 139 ? -17.496 20.324 -9.328 1.00 84.19 139 LEU A CA 1
ATOM 1061 C C . LEU A 1 139 ? -17.468 18.884 -8.788 1.00 84.19 139 LEU A C 1
ATOM 1063 O O . LEU A 1 139 ? -17.487 18.693 -7.572 1.00 84.19 139 LEU A O 1
ATOM 1067 N N . ASN A 1 140 ? -17.463 17.879 -9.663 1.00 85.19 140 ASN A N 1
ATOM 1068 C CA . ASN A 1 140 ? -17.438 16.483 -9.248 1.00 85.19 140 ASN A CA 1
ATOM 1069 C C . ASN A 1 140 ? -16.062 16.098 -8.713 1.00 85.19 140 ASN A C 1
ATOM 1071 O O . ASN A 1 140 ? -16.015 15.377 -7.725 1.00 85.19 140 ASN A O 1
ATOM 1075 N N . ASP A 1 141 ? -14.971 16.624 -9.277 1.00 79.50 141 ASP A N 1
ATOM 1076 C CA . ASP A 1 141 ? -13.627 16.364 -8.749 1.00 79.50 141 ASP A CA 1
ATOM 1077 C C . ASP A 1 141 ? -13.482 16.874 -7.298 1.00 79.50 141 ASP A C 1
ATOM 1079 O O . ASP A 1 141 ? -12.950 16.177 -6.433 1.00 79.50 141 ASP A O 1
ATOM 1083 N N . TYR A 1 142 ? -14.011 18.067 -6.992 1.00 80.81 142 TYR A N 1
ATOM 1084 C CA . TYR A 1 142 ? -14.017 18.588 -5.617 1.00 80.81 142 TYR A CA 1
ATOM 1085 C C . TYR A 1 142 ? -14.915 17.775 -4.681 1.00 80.81 142 TYR A C 1
ATOM 1087 O O . TYR A 1 142 ? -14.548 17.545 -3.531 1.00 80.81 142 TYR A O 1
ATOM 1095 N N . ARG A 1 143 ? -16.086 17.337 -5.158 1.00 86.81 143 ARG A N 1
ATOM 1096 C CA . ARG A 1 143 ? -16.984 16.475 -4.375 1.00 86.81 143 ARG A CA 1
ATOM 1097 C C . ARG A 1 143 ? -16.340 15.134 -4.066 1.00 86.81 143 ARG A C 1
ATOM 1099 O O . ARG A 1 143 ? -16.378 14.718 -2.921 1.00 86.81 143 ARG A O 1
ATOM 1106 N N . GLU A 1 144 ? -15.675 14.523 -5.040 1.00 81.06 144 GLU A N 1
ATOM 1107 C CA . GLU A 1 144 ? -14.961 13.265 -4.838 1.00 81.06 144 GLU A CA 1
ATOM 1108 C C . GLU A 1 144 ? -13.845 13.415 -3.790 1.00 81.06 144 GLU A C 1
ATOM 1110 O O . GLU A 1 144 ? -13.650 12.531 -2.957 1.00 81.06 144 GLU A O 1
ATOM 1115 N N . ALA A 1 145 ? -13.129 14.544 -3.785 1.00 77.81 145 ALA A N 1
ATOM 1116 C CA . ALA A 1 145 ? -12.130 14.823 -2.754 1.00 77.81 145 ALA A CA 1
ATOM 1117 C C . ALA A 1 145 ? -12.754 14.939 -1.352 1.00 77.81 145 ALA A C 1
ATOM 1119 O O . ALA A 1 145 ? -12.194 14.411 -0.392 1.00 77.81 145 ALA A O 1
ATOM 1120 N N . VAL A 1 146 ? -13.914 15.593 -1.234 1.00 86.25 146 VAL A N 1
ATOM 1121 C CA . VAL A 1 146 ? -14.664 15.676 0.030 1.00 86.25 146 VAL A CA 1
ATOM 1122 C C . VAL A 1 146 ? -15.165 14.296 0.461 1.00 86.25 146 VAL A C 1
ATOM 1124 O O . VAL A 1 146 ? -14.932 13.912 1.602 1.00 86.25 146 VAL A O 1
ATOM 1127 N N . ASP A 1 147 ? -15.747 13.514 -0.451 1.00 84.06 147 ASP A N 1
ATOM 1128 C CA . ASP A 1 147 ? -16.264 12.170 -0.168 1.00 84.06 147 ASP A CA 1
ATOM 1129 C C . ASP A 1 147 ? -15.166 11.242 0.388 1.00 84.06 147 ASP A C 1
ATOM 1131 O O . ASP A 1 147 ? -15.404 10.467 1.316 1.00 84.06 147 ASP A O 1
ATOM 1135 N N . LYS A 1 148 ? -13.933 11.350 -0.132 1.00 78.50 148 LYS A N 1
ATOM 1136 C CA . LYS A 1 148 ? -12.773 10.602 0.384 1.00 78.50 148 LYS A CA 1
ATOM 1137 C C . LYS A 1 148 ? -12.405 11.014 1.808 1.00 78.50 148 LYS A C 1
ATOM 1139 O O . LYS A 1 148 ? -12.172 10.149 2.651 1.00 78.50 148 LYS A O 1
ATOM 1144 N N . ILE A 1 149 ? -12.380 12.316 2.094 1.00 84.56 149 ILE A N 1
ATOM 1145 C CA . ILE A 1 149 ? -12.122 12.829 3.448 1.00 84.56 149 ILE A CA 1
ATOM 1146 C C . ILE A 1 149 ? -13.214 12.345 4.413 1.00 84.56 149 ILE A C 1
ATOM 1148 O O . ILE A 1 149 ? -12.910 11.916 5.527 1.00 84.56 149 ILE A O 1
ATOM 1152 N N . ASP A 1 150 ? -14.474 12.345 3.984 1.00 91.19 150 ASP A N 1
ATOM 1153 C CA . ASP A 1 150 ? -15.596 11.859 4.788 1.00 91.19 150 ASP A CA 1
ATOM 1154 C C . ASP A 1 150 ? -15.479 10.355 5.094 1.00 91.19 150 ASP A C 1
ATOM 1156 O O . ASP A 1 150 ? -15.723 9.924 6.229 1.00 91.19 150 ASP A O 1
ATOM 1160 N N . GLU A 1 151 ? -15.034 9.544 4.130 1.00 84.88 151 GLU A N 1
ATOM 1161 C CA . GLU A 1 151 ? -14.740 8.124 4.353 1.00 84.88 151 GLU A CA 1
ATOM 1162 C C . GLU A 1 151 ? -13.596 7.932 5.366 1.00 84.88 151 GLU A C 1
ATOM 1164 O O . GLU A 1 151 ? -13.703 7.109 6.286 1.00 84.88 151 GLU A O 1
ATOM 1169 N N . GLU A 1 152 ? -12.524 8.723 5.269 1.00 87.00 152 GLU A N 1
ATOM 1170 C CA . GLU A 1 152 ? -11.418 8.699 6.232 1.00 87.00 152 GLU A CA 1
ATOM 1171 C C . GLU A 1 152 ? -11.875 9.066 7.650 1.00 87.00 152 GLU A C 1
ATOM 1173 O O . GLU A 1 152 ? -11.502 8.385 8.617 1.00 87.00 152 GLU A O 1
ATOM 1178 N N . ILE A 1 153 ? -12.727 10.087 7.785 1.00 92.50 153 ILE A N 1
ATOM 1179 C CA . ILE A 1 153 ? -13.345 10.479 9.058 1.00 92.50 153 ILE A CA 1
ATOM 1180 C C . ILE A 1 153 ? -14.153 9.307 9.628 1.00 92.50 153 ILE A C 1
ATOM 1182 O O . ILE A 1 153 ? -13.989 8.957 10.803 1.00 92.50 153 ILE A O 1
ATOM 1186 N N . LEU A 1 154 ? -14.980 8.645 8.813 1.00 90.94 154 LEU A N 1
ATOM 1187 C CA . LEU A 1 154 ? -15.790 7.506 9.249 1.00 90.94 154 LEU A CA 1
ATOM 1188 C C . LEU A 1 154 ? -14.923 6.328 9.720 1.00 90.94 154 LEU A C 1
ATOM 1190 O O . LEU A 1 154 ? -15.181 5.738 10.777 1.00 90.94 154 LEU A O 1
ATOM 1194 N N . ILE A 1 155 ? -13.858 6.007 8.982 1.00 89.00 155 ILE A N 1
ATOM 1195 C CA . ILE A 1 155 ? -12.894 4.966 9.360 1.00 89.00 155 ILE A CA 1
ATOM 1196 C C . ILE A 1 155 ? -12.205 5.327 10.682 1.00 89.00 155 ILE A C 1
ATOM 1198 O O . ILE A 1 155 ? -12.067 4.466 11.563 1.00 89.00 155 ILE A O 1
ATOM 1202 N N . ALA A 1 156 ? -11.782 6.582 10.852 1.00 92.56 156 ALA A N 1
ATOM 1203 C CA . ALA A 1 156 ? -11.152 7.064 12.077 1.00 92.56 156 ALA A CA 1
ATOM 1204 C C . ALA A 1 156 ? -12.099 6.947 13.282 1.00 92.56 156 ALA A C 1
ATOM 1206 O O . ALA A 1 156 ? -11.696 6.433 14.332 1.00 92.56 156 ALA A O 1
ATOM 1207 N N . LEU A 1 157 ? -13.370 7.328 13.119 1.00 92.81 157 LEU A N 1
ATOM 1208 C CA . LEU A 1 157 ? -14.407 7.175 14.142 1.00 92.81 157 LEU A CA 1
ATOM 1209 C C . LEU A 1 157 ? -14.625 5.703 14.513 1.00 92.81 157 LEU A C 1
ATOM 1211 O O . LEU A 1 157 ? -14.610 5.362 15.699 1.00 92.81 157 LEU A O 1
ATOM 1215 N N . GLY A 1 158 ? -14.742 4.811 13.525 1.00 91.56 158 GLY A N 1
ATOM 1216 C CA . GLY A 1 158 ? -14.903 3.374 13.760 1.00 91.56 158 GLY A CA 1
ATOM 1217 C C . GLY A 1 158 ? -13.714 2.751 14.504 1.00 91.56 158 GLY A C 1
ATOM 1218 O O . GLY A 1 158 ? -13.895 1.960 15.434 1.00 91.56 158 GLY A O 1
ATOM 1219 N N . ARG A 1 159 ? -12.477 3.135 14.156 1.00 93.50 159 ARG A N 1
ATOM 1220 C CA . ARG A 1 159 ? -11.263 2.717 14.889 1.00 93.50 159 ARG A CA 1
ATOM 1221 C C . ARG A 1 159 ? -11.280 3.223 16.329 1.00 93.50 159 ARG A C 1
ATOM 1223 O O . ARG A 1 159 ? -11.009 2.458 17.255 1.00 93.50 159 ARG A O 1
ATOM 1230 N N . ARG A 1 160 ? -11.634 4.492 16.528 1.00 93.56 160 ARG A N 1
ATOM 1231 C CA . ARG A 1 160 ? -11.707 5.122 17.849 1.00 93.56 160 ARG A CA 1
ATOM 1232 C C . ARG A 1 160 ? -12.752 4.457 18.753 1.00 93.56 160 ARG A C 1
ATOM 1234 O O . ARG A 1 160 ? -12.483 4.271 19.941 1.00 93.56 160 ARG A O 1
ATOM 1241 N N . GLN A 1 161 ? -13.912 4.076 18.211 1.00 91.56 161 GLN A N 1
ATOM 1242 C CA . GLN A 1 161 ? -14.953 3.350 18.951 1.00 91.56 161 GLN A CA 1
ATOM 1243 C C . GLN A 1 161 ? -14.441 2.008 19.481 1.00 91.56 161 GLN A C 1
ATOM 1245 O O . GLN A 1 161 ? -14.549 1.754 20.677 1.00 91.56 161 GLN A O 1
ATOM 1250 N N . LYS A 1 162 ? -13.785 1.204 18.634 1.00 93.44 162 LYS A N 1
ATOM 1251 C CA . LYS A 1 162 ? -13.179 -0.072 19.059 1.00 93.44 162 LYS A CA 1
ATOM 1252 C C . LYS A 1 162 ? -12.167 0.117 20.190 1.00 93.44 162 LYS A C 1
ATOM 1254 O O . LYS A 1 162 ? -12.152 -0.654 21.141 1.00 93.44 162 LYS A O 1
ATOM 1259 N N . ILE A 1 163 ? -11.336 1.157 20.111 1.00 93.56 163 ILE A N 1
ATOM 1260 C CA . ILE A 1 163 ? -10.372 1.474 21.177 1.00 93.56 163 ILE A CA 1
ATOM 1261 C C . ILE A 1 163 ? -11.098 1.885 22.464 1.00 93.56 163 ILE A C 1
ATOM 1263 O O . ILE A 1 163 ? -10.695 1.475 23.546 1.00 93.56 163 ILE A O 1
ATOM 1267 N N . SER A 1 164 ? -12.180 2.658 22.363 1.00 91.19 164 SER A N 1
ATOM 1268 C CA . SER A 1 164 ? -12.973 3.072 23.526 1.00 91.19 164 SER A CA 1
ATOM 1269 C C . SER A 1 164 ? -13.619 1.880 24.239 1.00 91.19 164 SER A C 1
ATOM 1271 O O . SER A 1 164 ? -13.577 1.832 25.463 1.00 91.19 164 SER A O 1
ATOM 1273 N N . GLU A 1 165 ? -14.122 0.889 23.500 1.00 92.50 165 GLU A N 1
ATOM 1274 C CA . GLU A 1 165 ? -14.638 -0.370 24.065 1.00 92.50 165 GLU A CA 1
ATOM 1275 C C . GLU A 1 165 ? -13.541 -1.167 24.789 1.00 92.50 165 GLU A C 1
ATOM 1277 O O . GLU A 1 165 ? -13.765 -1.705 25.873 1.00 92.50 165 GLU A O 1
ATOM 1282 N N . LEU A 1 166 ? -12.327 -1.218 24.225 1.00 94.19 166 LEU A N 1
ATOM 1283 C CA . LEU A 1 166 ? -11.178 -1.856 24.879 1.00 94.19 166 LEU A CA 1
ATOM 1284 C C . LEU A 1 166 ? -10.766 -1.125 26.162 1.00 94.19 166 LEU A C 1
ATOM 1286 O O . LEU A 1 166 ? -10.460 -1.776 27.158 1.00 94.19 166 LEU A O 1
ATOM 1290 N N . ILE A 1 167 ? -10.794 0.211 26.160 1.00 91.31 167 ILE A N 1
ATOM 1291 C CA . ILE A 1 167 ? -10.553 1.021 27.362 1.00 91.31 167 ILE A CA 1
ATOM 1292 C C . ILE A 1 167 ? -11.614 0.723 28.427 1.00 91.31 167 ILE A C 1
ATOM 1294 O O . ILE A 1 167 ? -11.261 0.576 29.592 1.00 91.31 167 ILE A O 1
ATOM 1298 N N . GLY A 1 168 ? -12.887 0.609 28.039 1.00 89.62 168 GLY A N 1
ATOM 1299 C CA . GLY A 1 168 ? -13.984 0.237 28.936 1.00 89.62 168 GLY A CA 1
ATOM 1300 C C . GLY A 1 168 ? -13.733 -1.092 29.637 1.00 89.62 168 GLY A C 1
ATOM 1301 O O . GLY A 1 168 ? -13.682 -1.146 30.863 1.00 89.62 168 GLY A O 1
ATOM 1302 N N . LYS A 1 169 ? -13.454 -2.144 28.855 1.00 92.62 169 LYS A N 1
ATOM 1303 C CA . LYS A 1 169 ? -13.105 -3.474 29.385 1.00 92.62 169 LYS A CA 1
ATOM 1304 C C . LYS A 1 169 ? -11.917 -3.421 30.338 1.00 92.62 169 LYS A C 1
ATOM 1306 O O . LYS A 1 169 ? -12.001 -3.940 31.442 1.00 92.62 169 LYS A O 1
ATOM 1311 N N . PHE A 1 170 ? -10.846 -2.732 29.944 1.00 93.81 170 PHE A N 1
ATOM 1312 C CA . PHE A 1 170 ? -9.664 -2.584 30.787 1.00 93.81 170 PHE A CA 1
ATOM 1313 C C . PHE A 1 170 ? -9.991 -1.895 32.118 1.00 93.81 170 PHE A C 1
ATOM 1315 O O . PHE A 1 170 ? -9.515 -2.322 33.165 1.00 93.81 170 PHE A O 1
ATOM 1322 N N . LYS A 1 171 ? -10.815 -0.843 32.104 1.00 90.50 171 LYS A N 1
ATOM 1323 C CA . LYS A 1 171 ? -11.226 -0.154 33.333 1.00 90.50 171 LYS A CA 1
ATOM 1324 C C . LYS A 1 171 ? -12.068 -1.048 34.237 1.00 90.50 171 LYS A C 1
ATOM 1326 O O . LYS A 1 171 ? -11.817 -1.055 35.435 1.00 90.50 171 LYS A O 1
ATOM 1331 N N . GLN A 1 172 ? -13.001 -1.813 33.670 1.00 89.50 172 GLN A N 1
ATOM 1332 C CA . GLN A 1 172 ? -13.821 -2.776 34.413 1.00 89.50 172 GLN A CA 1
ATOM 1333 C C . GLN A 1 172 ? -12.968 -3.886 35.044 1.00 89.50 172 GLN A C 1
ATOM 1335 O O . GLN A 1 172 ? -13.179 -4.236 36.196 1.00 89.50 172 GLN A O 1
ATOM 1340 N N . GLU A 1 173 ? -11.970 -4.403 34.324 1.00 95.12 173 GLU A N 1
ATOM 1341 C CA . GLU A 1 173 ? -11.052 -5.437 34.828 1.00 95.12 173 GLU A CA 1
ATOM 1342 C C . GLU A 1 173 ? -10.113 -4.938 35.941 1.00 95.12 173 GLU A C 1
ATOM 1344 O O . GLU A 1 173 ? -9.572 -5.749 36.688 1.00 95.12 173 GLU A O 1
ATOM 1349 N N . ASN A 1 174 ? -9.899 -3.622 36.044 1.00 94.88 174 ASN A N 1
ATOM 1350 C CA . ASN A 1 174 ? -8.944 -3.006 36.972 1.00 94.88 174 ASN A CA 1
ATOM 1351 C C . ASN A 1 174 ? -9.608 -2.056 37.989 1.00 94.88 174 ASN A C 1
ATOM 1353 O O . ASN A 1 174 ? -8.902 -1.272 38.622 1.00 94.88 174 ASN A O 1
ATOM 1357 N N . ASP A 1 175 ? -10.939 -2.081 38.118 1.00 90.94 175 ASP A N 1
ATOM 1358 C CA . ASP A 1 175 ? -11.724 -1.202 39.003 1.00 90.94 175 ASP A CA 1
ATOM 1359 C C . ASP A 1 175 ? -11.373 0.298 38.870 1.00 90.94 175 ASP A C 1
ATOM 1361 O O . ASP A 1 175 ? -11.296 1.051 39.845 1.00 90.94 175 ASP A O 1
ATOM 1365 N N . LEU A 1 176 ? -11.143 0.759 37.637 1.00 88.38 176 LEU A N 1
ATOM 1366 C CA . LEU A 1 176 ? -10.808 2.154 37.343 1.00 88.38 176 LEU A CA 1
ATOM 1367 C C . LEU A 1 176 ? -12.054 2.981 37.015 1.00 88.38 176 LEU A C 1
ATOM 1369 O O . LEU A 1 176 ? -13.006 2.509 36.395 1.00 88.38 176 LEU A O 1
ATOM 1373 N N . GLN A 1 177 ? -12.014 4.272 37.352 1.00 83.69 177 GLN A N 1
ATOM 1374 C CA . GLN A 1 177 ? -13.090 5.199 37.003 1.00 83.69 177 GLN A CA 1
ATOM 1375 C C . GLN A 1 177 ? -13.227 5.381 35.484 1.00 83.69 177 GLN A C 1
ATOM 1377 O O . GLN A 1 177 ? -12.249 5.545 34.746 1.00 83.69 177 GLN A O 1
ATOM 1382 N N . ILE A 1 178 ? -14.480 5.398 35.020 1.00 76.31 178 ILE A N 1
ATOM 1383 C CA . ILE A 1 178 ? -14.828 5.605 33.610 1.00 76.31 178 ILE A CA 1
ATOM 1384 C C . ILE A 1 178 ? -14.498 7.035 33.170 1.00 76.31 178 ILE A C 1
ATOM 1386 O O . ILE A 1 178 ? -13.953 7.226 32.085 1.00 76.31 178 ILE A O 1
ATOM 1390 N N . GLU A 1 179 ? -14.744 8.038 34.005 1.00 79.25 179 GLU A N 1
ATOM 1391 C CA . GLU A 1 179 ? -14.538 9.437 33.635 1.00 79.25 179 GLU A CA 1
ATOM 1392 C C . GLU A 1 179 ? -13.219 9.992 34.188 1.00 79.25 179 GLU A C 1
ATOM 1394 O O . GLU A 1 179 ? -12.873 9.773 35.346 1.00 79.25 179 GLU A O 1
ATOM 1399 N N . ASN A 1 180 ? -12.491 10.751 33.363 1.00 84.38 180 ASN A N 1
ATOM 1400 C CA . ASN A 1 180 ? -11.350 11.555 33.801 1.00 84.38 180 ASN A CA 1
ATOM 1401 C C . ASN A 1 180 ? -11.479 12.960 33.205 1.00 84.38 180 ASN A C 1
ATOM 1403 O O . ASN A 1 180 ? -10.969 13.237 32.119 1.00 84.38 180 ASN A O 1
ATOM 1407 N N . LYS A 1 181 ? -12.185 13.835 33.929 1.00 85.56 181 LYS A N 1
ATOM 1408 C CA . LYS A 1 181 ? -12.516 15.192 33.471 1.00 85.56 181 LYS A CA 1
ATOM 1409 C C . LYS A 1 181 ? -11.281 16.044 33.196 1.00 85.56 181 LYS A C 1
ATOM 1411 O O . LYS A 1 181 ? -11.253 16.743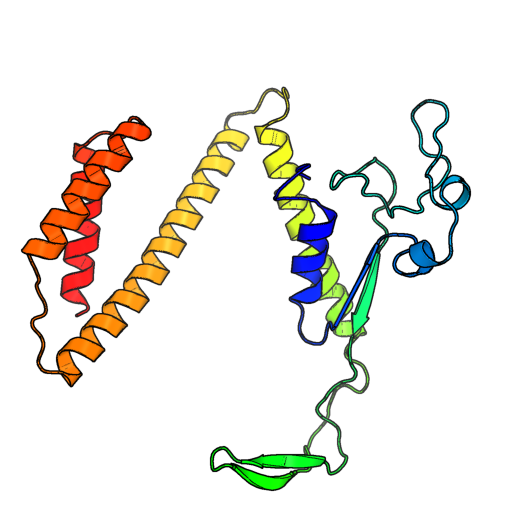 32.195 1.00 85.56 181 LYS A O 1
ATOM 1416 N N . VAL A 1 182 ? -10.239 15.909 34.020 1.00 90.12 182 VAL A N 1
ATOM 1417 C CA . VAL A 1 182 ? -8.977 16.647 33.848 1.00 90.12 182 VAL A CA 1
ATOM 1418 C C . VAL A 1 182 ? -8.338 16.304 32.503 1.00 90.12 182 VAL A C 1
ATOM 1420 O O . VAL A 1 182 ? -8.054 17.189 31.702 1.00 90.12 182 VAL A O 1
ATOM 1423 N N . ARG A 1 183 ? -8.199 15.008 32.196 1.00 87.56 183 ARG A N 1
ATOM 1424 C CA . ARG A 1 183 ? -7.652 14.557 30.910 1.00 87.56 183 ARG A CA 1
ATOM 1425 C C . ARG A 1 183 ? -8.535 14.970 29.730 1.00 87.56 183 ARG A C 1
ATOM 1427 O O . ARG A 1 183 ? -8.013 15.295 28.666 1.00 87.56 183 ARG A O 1
ATOM 1434 N N . GLU A 1 184 ? -9.857 14.898 29.881 1.00 89.12 184 GLU A N 1
ATOM 1435 C CA . GLU A 1 184 ? -10.802 15.306 28.834 1.00 89.12 184 GLU A CA 1
ATOM 1436 C C . GLU A 1 184 ? -10.676 16.808 28.524 1.00 89.12 184 GLU A C 1
ATOM 1438 O O . GLU A 1 184 ? -10.572 17.173 27.354 1.00 89.12 184 GLU A O 1
ATOM 1443 N N . GLU A 1 185 ? -10.594 17.664 29.543 1.00 91.06 185 GLU A N 1
ATOM 1444 C CA . GLU A 1 185 ? -10.389 19.110 29.384 1.00 91.06 185 GLU A CA 1
ATOM 1445 C C . GLU A 1 185 ? -9.027 19.440 28.757 1.00 91.06 185 GLU A C 1
ATOM 1447 O O . GLU A 1 185 ? -8.953 20.246 27.827 1.00 91.06 185 GLU A O 1
ATOM 1452 N N . GLU A 1 186 ? -7.949 18.788 29.199 1.00 93.00 186 GLU A N 1
ATOM 1453 C CA . GLU A 1 186 ? -6.608 18.959 28.623 1.00 93.00 186 GLU A CA 1
ATOM 1454 C C . GLU A 1 186 ? -6.575 18.604 27.129 1.00 93.00 186 GLU A C 1
ATOM 1456 O O . GLU A 1 186 ? -6.050 19.364 26.309 1.00 93.00 186 GLU A O 1
ATOM 1461 N N . LEU A 1 187 ? -7.170 17.466 26.754 1.00 90.44 187 LEU A N 1
ATOM 1462 C CA . LEU A 1 187 ? -7.249 17.028 25.360 1.00 90.44 187 LEU A CA 1
ATOM 1463 C C . LEU A 1 187 ? -8.101 17.976 24.515 1.00 90.44 187 LEU A C 1
ATOM 1465 O O . LEU A 1 187 ? -7.718 18.294 23.386 1.00 90.44 187 LEU A O 1
ATOM 1469 N N . PHE A 1 188 ? -9.228 18.445 25.050 1.00 92.94 188 PHE A N 1
ATOM 1470 C CA . PHE A 1 188 ? -10.100 19.378 24.347 1.00 92.94 188 PHE A CA 1
ATOM 1471 C C . PHE A 1 188 ? -9.401 20.715 24.083 1.00 92.94 188 PHE A C 1
ATOM 1473 O O . PHE A 1 188 ? -9.423 21.217 22.958 1.00 92.94 188 PHE A O 1
ATOM 1480 N N . ASN A 1 189 ? -8.690 21.250 25.077 1.00 91.94 189 ASN A N 1
ATOM 1481 C CA . ASN A 1 189 ? -7.900 22.470 24.923 1.00 91.94 189 ASN A CA 1
ATOM 1482 C C . ASN A 1 189 ? -6.788 22.305 23.875 1.00 91.94 189 ASN A C 1
ATOM 1484 O O . ASN A 1 189 ? -6.595 23.186 23.034 1.00 91.94 189 ASN A O 1
ATOM 1488 N N . ALA A 1 190 ? -6.100 21.160 23.864 1.00 91.31 190 ALA A N 1
ATOM 1489 C CA . ALA A 1 190 ? -5.092 20.859 22.850 1.00 91.31 190 ALA A CA 1
ATOM 1490 C C . ALA A 1 190 ? -5.693 20.764 21.434 1.00 91.31 190 ALA A C 1
ATOM 1492 O O . ALA A 1 190 ? -5.083 21.234 20.470 1.00 91.31 190 ALA A O 1
ATOM 1493 N N . LEU A 1 191 ? -6.893 20.191 21.288 1.00 90.38 191 LEU A N 1
ATOM 1494 C CA . LEU A 1 191 ? -7.605 20.138 20.007 1.00 90.38 191 LEU A CA 1
ATOM 1495 C C . LEU A 1 191 ? -8.013 21.529 19.521 1.00 90.38 191 LEU A C 1
ATOM 1497 O O . LEU A 1 191 ? -7.774 21.842 18.356 1.00 90.38 191 LEU A O 1
ATOM 1501 N N . LYS A 1 192 ? -8.537 22.392 20.401 1.00 90.88 192 LYS A N 1
ATOM 1502 C CA . LYS A 1 192 ? -8.858 23.787 20.057 1.00 90.88 192 LYS A CA 1
ATOM 1503 C C . LYS A 1 192 ? -7.639 24.557 19.560 1.00 90.88 192 LYS A C 1
ATOM 1505 O O . LYS A 1 192 ? -7.730 25.285 18.578 1.00 90.88 192 LYS A O 1
ATOM 1510 N N . GLN A 1 193 ? -6.485 24.387 20.206 1.00 89.62 193 GLN A N 1
ATOM 1511 C CA . GLN A 1 193 ? -5.247 25.030 19.756 1.00 89.62 193 GLN A CA 1
ATOM 1512 C C . GLN A 1 193 ? -4.832 24.562 18.358 1.00 89.62 193 GLN A C 1
ATOM 1514 O O . GLN A 1 193 ? -4.440 25.384 17.534 1.00 89.62 193 GLN A O 1
ATOM 1519 N N . LYS A 1 194 ? -4.958 23.262 18.066 1.00 89.88 194 LYS A N 1
ATOM 1520 C CA . LYS A 1 194 ? -4.663 22.723 16.733 1.00 89.88 194 LYS A CA 1
ATOM 1521 C C . LYS A 1 194 ? -5.658 23.202 15.683 1.00 89.88 194 LYS A C 1
ATOM 1523 O O . LYS A 1 194 ? 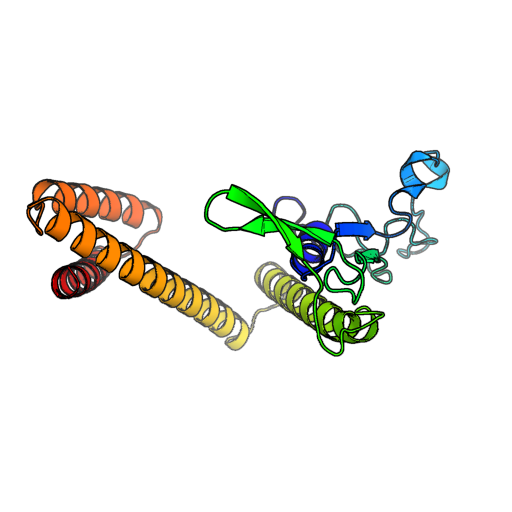-5.231 23.539 14.590 1.00 89.88 194 LYS A O 1
ATOM 1528 N N . ALA A 1 195 ? -6.946 23.274 16.008 1.00 89.62 195 ALA A N 1
ATOM 1529 C CA . ALA A 1 195 ? -7.988 23.735 15.093 1.00 89.62 195 ALA A CA 1
ATOM 1530 C C . ALA A 1 195 ? -7.734 25.159 14.573 1.00 89.62 195 ALA A C 1
ATOM 1532 O O . ALA A 1 195 ? -7.919 25.417 13.387 1.00 89.62 195 ALA A O 1
ATOM 1533 N N . LYS A 1 196 ? -7.196 26.044 15.426 1.00 89.25 196 LYS A N 1
ATOM 1534 C CA . LYS A 1 196 ? -6.793 27.406 15.035 1.00 89.25 196 LYS A CA 1
ATOM 1535 C C . LYS A 1 196 ? -5.730 27.439 13.934 1.00 89.25 196 LYS A C 1
ATOM 1537 O O . LYS A 1 196 ? -5.717 28.377 13.151 1.00 89.25 196 LYS A O 1
ATOM 1542 N N . LEU A 1 197 ? -4.853 26.432 13.852 1.00 88.50 197 LEU A N 1
ATOM 1543 C CA . LEU A 1 197 ? -3.836 26.347 12.792 1.00 88.50 197 LEU A CA 1
ATOM 1544 C C . LEU A 1 197 ? -4.446 26.074 11.411 1.00 88.50 197 LEU A C 1
ATOM 1546 O O . LEU A 1 197 ? -3.805 26.350 10.403 1.00 88.50 197 LEU A O 1
ATOM 1550 N N . TRP A 1 198 ? -5.659 25.525 11.381 1.00 87.75 198 TRP A N 1
ATOM 1551 C CA . TRP A 1 198 ? -6.380 25.130 10.172 1.00 87.75 198 TRP A CA 1
ATOM 1552 C C . TRP A 1 198 ? -7.592 26.028 9.887 1.00 87.75 198 TRP A C 1
ATOM 1554 O O . TRP A 1 198 ? -8.392 25.687 9.024 1.00 87.75 198 TRP A O 1
ATOM 1564 N N . ASP A 1 199 ? -7.740 27.139 10.620 1.00 92.12 199 ASP A N 1
ATOM 1565 C CA . ASP A 1 199 ? -8.881 28.065 10.528 1.00 92.12 199 ASP A CA 1
ATOM 1566 C C . ASP A 1 199 ? -10.253 27.373 10.688 1.00 92.12 199 ASP A C 1
ATOM 1568 O O . ASP A 1 199 ? -11.248 27.727 10.059 1.00 92.12 199 ASP A O 1
ATOM 1572 N N . ILE A 1 200 ? -10.305 26.335 11.530 1.00 91.94 200 ILE A N 1
ATOM 1573 C CA . ILE A 1 200 ? -11.541 25.600 11.813 1.00 91.94 200 ILE A CA 1
ATOM 1574 C C . ILE A 1 200 ? -12.308 26.308 12.931 1.00 91.94 200 ILE A C 1
ATOM 1576 O O . ILE A 1 200 ? -11.753 26.580 14.000 1.00 91.94 200 ILE A O 1
ATOM 1580 N N . ASP A 1 201 ? -13.603 26.534 12.705 1.00 91.38 201 ASP A N 1
ATOM 1581 C CA . ASP A 1 201 ? -14.501 27.160 13.673 1.00 91.38 201 ASP A CA 1
ATOM 1582 C C . ASP A 1 201 ? -14.563 26.392 15.011 1.00 91.38 201 ASP A C 1
ATOM 1584 O O . ASP A 1 201 ? -14.687 25.162 15.069 1.00 91.38 201 ASP A O 1
ATOM 1588 N N . GLU A 1 202 ? -14.493 27.132 16.119 1.00 88.81 202 GLU A N 1
ATOM 1589 C CA . GLU A 1 202 ? -14.438 26.545 17.460 1.00 88.81 202 GLU A CA 1
ATOM 1590 C C . GLU A 1 202 ? -15.743 25.827 17.842 1.00 88.81 202 GLU A C 1
ATOM 1592 O O . GLU A 1 202 ? -15.707 24.828 18.573 1.00 88.81 202 GLU A O 1
ATOM 1597 N N . SER A 1 203 ? -16.893 26.282 17.334 1.00 91.44 203 SER A N 1
ATOM 1598 C CA . SER A 1 203 ? -18.179 25.629 17.594 1.00 91.44 203 SER A CA 1
ATOM 1599 C C . SER A 1 203 ? -18.246 24.259 16.924 1.00 91.44 203 SER A C 1
ATOM 1601 O O . SER A 1 203 ? -18.717 23.305 17.542 1.00 91.44 203 SER A O 1
ATOM 1603 N N . LEU A 1 204 ? -17.677 24.112 15.722 1.00 91.25 204 LEU A N 1
ATOM 1604 C CA . LEU A 1 204 ? -17.604 22.825 15.032 1.00 91.25 204 LEU A CA 1
ATOM 1605 C C . LEU A 1 204 ? -16.792 21.804 15.839 1.00 91.25 204 LEU A C 1
ATOM 1607 O O . LEU A 1 204 ? -17.250 20.684 16.064 1.00 91.25 204 LEU A O 1
ATOM 1611 N N . ILE A 1 205 ? -15.615 22.200 16.331 1.00 91.50 205 ILE A N 1
ATOM 1612 C CA . ILE A 1 205 ? -14.767 21.335 17.167 1.00 91.50 205 ILE A CA 1
ATOM 1613 C C . ILE A 1 205 ? -15.465 20.966 18.472 1.00 91.50 205 ILE A C 1
ATOM 1615 O O . ILE A 1 205 ? -15.382 19.818 18.907 1.00 91.50 205 ILE A O 1
ATOM 1619 N N . THR A 1 206 ? -16.163 21.923 19.082 1.00 92.31 206 THR A N 1
ATOM 1620 C CA . THR A 1 206 ? -16.932 21.698 20.310 1.00 92.31 206 THR A CA 1
ATOM 1621 C C . THR A 1 206 ? -18.024 20.655 20.080 1.00 92.31 206 THR A C 1
ATOM 1623 O O . THR A 1 206 ? -18.048 19.640 20.775 1.00 92.31 206 THR A O 1
ATOM 1626 N N . ASN A 1 207 ? -18.833 20.820 19.032 1.00 94.19 207 ASN A N 1
ATOM 1627 C CA . ASN A 1 207 ? -19.904 19.886 18.684 1.00 94.19 207 ASN A CA 1
ATOM 1628 C C . ASN A 1 207 ? -19.367 18.475 18.396 1.00 94.19 207 ASN A C 1
ATOM 1630 O O . ASN A 1 207 ? -19.887 17.485 18.911 1.00 94.19 207 ASN A O 1
ATOM 1634 N N . ILE A 1 208 ? -18.294 18.368 17.601 1.00 92.56 208 ILE A N 1
ATOM 1635 C CA . ILE A 1 208 ? -17.666 17.079 17.280 1.00 92.56 208 ILE A CA 1
ATOM 1636 C C . ILE A 1 208 ? -17.136 16.409 18.554 1.00 92.56 208 ILE A C 1
ATOM 1638 O O . ILE A 1 208 ? -17.358 15.215 18.760 1.00 92.56 208 ILE A O 1
ATOM 1642 N N . TRP A 1 209 ? -16.451 17.159 19.420 1.00 92.38 209 TRP A N 1
ATOM 1643 C CA . TRP A 1 209 ? -15.896 16.638 20.668 1.00 92.38 209 TRP A CA 1
ATOM 1644 C C . TRP A 1 209 ? -16.982 16.092 21.596 1.00 92.38 209 TRP A C 1
ATOM 1646 O O . TRP A 1 209 ? -16.861 14.965 22.081 1.00 92.38 209 TRP A O 1
ATOM 1656 N N . GLU A 1 210 ? -18.060 16.846 21.803 1.00 91.81 210 GLU A N 1
ATOM 1657 C CA . GLU A 1 210 ? -19.177 16.443 22.660 1.00 91.81 210 GLU A CA 1
ATOM 1658 C C . GLU A 1 210 ? -19.856 15.164 22.158 1.00 91.81 210 GLU A C 1
ATOM 1660 O O . GLU A 1 210 ? -20.092 14.231 22.935 1.00 91.81 210 GLU A O 1
ATOM 1665 N N . ILE A 1 211 ? -20.099 15.063 20.848 1.00 92.00 211 ILE A N 1
ATOM 1666 C CA . ILE A 1 211 ? -20.661 13.856 20.228 1.00 92.00 211 ILE A CA 1
ATOM 1667 C C . ILE A 1 211 ? -19.708 12.669 20.418 1.00 92.00 211 ILE A C 1
ATOM 1669 O O . ILE A 1 211 ? -20.112 11.601 20.877 1.00 92.00 211 ILE A O 1
ATOM 1673 N N . ILE A 1 212 ? -18.420 12.852 20.123 1.00 91.31 212 ILE A N 1
ATOM 1674 C CA . ILE A 1 212 ? -17.421 11.785 20.213 1.00 91.31 212 ILE A CA 1
ATOM 1675 C C . ILE A 1 212 ? -17.251 11.291 21.659 1.00 91.31 212 ILE A C 1
ATOM 1677 O O . ILE A 1 212 ? -17.168 10.079 21.893 1.00 91.31 212 ILE A O 1
ATOM 1681 N N . ILE A 1 213 ? -17.179 12.192 22.641 1.00 89.31 213 ILE A N 1
ATOM 1682 C CA . ILE A 1 213 ? -17.014 11.832 24.055 1.00 89.31 213 ILE A CA 1
ATOM 1683 C C . ILE A 1 213 ? -18.282 11.183 24.604 1.00 89.31 213 ILE A C 1
ATOM 1685 O O . ILE A 1 213 ? -18.181 10.143 25.258 1.00 89.31 213 ILE A O 1
ATOM 1689 N N . SER A 1 214 ? -19.464 11.723 24.301 1.00 87.94 214 SER A N 1
ATOM 1690 C CA . SER A 1 214 ? -20.729 11.133 24.751 1.00 87.94 214 SER A CA 1
ATOM 1691 C C . SER A 1 214 ? -20.923 9.710 24.216 1.00 87.94 214 SER A C 1
ATOM 1693 O O . SER A 1 214 ? -21.250 8.808 24.988 1.00 87.94 214 SER A O 1
ATOM 1695 N N . GLU A 1 215 ? -20.618 9.458 22.940 1.00 87.56 215 GLU A N 1
ATOM 1696 C CA . GLU A 1 215 ? -20.645 8.108 22.362 1.00 87.56 215 GLU A CA 1
ATOM 1697 C C . GLU A 1 215 ? -19.593 7.171 22.970 1.00 87.56 215 GLU A C 1
ATOM 1699 O O . GLU A 1 215 ? -19.837 5.975 23.117 1.00 87.56 215 GLU A O 1
ATOM 1704 N N . SER A 1 216 ? -18.433 7.696 23.372 1.00 85.69 216 SER A N 1
ATOM 1705 C CA . SER A 1 216 ? -17.404 6.897 24.057 1.00 85.69 216 SER A CA 1
ATOM 1706 C C . SER A 1 216 ? -17.871 6.429 25.427 1.00 85.69 216 SER A C 1
ATOM 1708 O O . SER A 1 216 ? -17.663 5.272 25.776 1.00 85.69 216 SER A O 1
ATOM 1710 N N . LYS A 1 217 ? -18.503 7.328 26.193 1.00 83.19 217 LYS A N 1
ATOM 1711 C CA . LYS A 1 217 ? -18.987 7.056 27.553 1.00 83.19 217 LYS A CA 1
ATOM 1712 C C . LYS A 1 217 ? -20.086 5.993 27.565 1.00 83.19 217 LYS A C 1
ATOM 1714 O O . LYS A 1 217 ? -20.113 5.181 28.474 1.00 83.19 217 LYS A O 1
ATOM 1719 N N . LYS A 1 218 ? -20.937 5.931 26.533 1.00 83.44 218 LYS A N 1
ATOM 1720 C CA . LYS A 1 218 ? -21.956 4.870 26.383 1.00 83.44 218 LYS A CA 1
ATOM 1721 C C . LYS A 1 218 ? -21.371 3.465 26.179 1.00 83.44 218 LYS A C 1
ATOM 1723 O O . LYS A 1 218 ? -22.098 2.487 26.318 1.00 83.44 218 LYS A O 1
ATOM 1728 N N . ARG A 1 219 ? -20.101 3.364 25.774 1.00 75.12 219 ARG A N 1
ATOM 1729 C CA . ARG A 1 219 ? -19.435 2.110 25.381 1.00 75.12 219 ARG A CA 1
ATOM 1730 C C . ARG A 1 219 ? -18.352 1.649 26.363 1.00 75.12 219 ARG A C 1
ATOM 1732 O O . ARG A 1 219 ? -17.724 0.623 26.103 1.00 75.12 219 ARG A O 1
ATOM 1739 N N . GLN A 1 220 ? -18.100 2.416 27.425 1.00 76.38 220 GLN A N 1
ATOM 1740 C CA . GLN A 1 220 ? -17.172 2.085 28.512 1.00 76.38 220 GLN A CA 1
ATOM 1741 C C . GLN A 1 220 ? -17.943 1.571 29.724 1.00 76.38 220 GLN A C 1
ATOM 1743 O O . GLN A 1 220 ? -17.441 0.620 30.365 1.00 76.38 220 GLN A O 1
#

pLDDT: mean 91.18, std 6.5, range [63.78, 98.31]

Foldseek 3Di:
DDLPDLQLVVQLFVLLCPPPQWDDKAWQCGPVVVVDDPVRQDQDDDPLDTPDQNRQQGDSSDGSPDHRDMDIDGHFDPQDQDWDWDADPVRHIDTDGHDDDDDRDCVVVVVVSSVVSSVVSVVVVVLVCCVVDPPDDDPVSVVVVVVVVVVVVVVVLVVLLVVLLVVVVVCVVVVHDNDDVVVLVVVLVVVQVVCVVVVHDNVVSVVVSVVSVVSSSVND

Secondary structure (DSSP, 8-state):
--SSSS-HHHHHHHHHHTSTTEEEEEETTGGGGGG--HHHHS--EETTEES--TTTTEETTEE-SS---EEEEEPPPS--SS-EEEE-TT--EEEE---S---S--HHHHHHHHHHHHHHHHHHHHHHHHHHSSS---HHHHHHHHHHHHHHHHHHHHHHHHHHHHHHHHHHHTT--S--HHHHHHHHHHHHHHHHHTT--HHHHHHHHHHHHHHHHTT-

Radius of gyration: 25.64 Å; chains: 1; bounding box: 49×63×69 Å

Sequence (220 aa):
GDPVFEKLDANLAKAIISIGAVKGIEFGEGFNFAELKGNEANDQMNNNDFITNHNGGVLGGISNGNDLVFRFVVKPTPSINITQKTITFQKKEVNFKSMGRHDTCIIPRIIPVAKAMIKLVLADAISHQKLISNQKLDLNDYREAVDKIDEEILIALGRRQKISELIGKFKQENDLQIENKVREEELFNALKQKAKLWDIDESLITNIWEIIISESKKRQ